Protein AF-A0A842P4G9-F1 (afdb_monomer_lite)

Radius of gyration: 17.56 Å; chains: 1; bounding box: 46×38×47 Å

Foldseek 3Di:
DDDKDFDDLVLLLVLVVVLLVVQVVVVQDDDDPDDQLQLQLLLVQLLVLLVLLCVLPVVCVVQGDSRLLSLLSSQLQVQSSVPHDPQRLLVSLLCLQPPVVPPSVRMDDDDPVVSNVSSLSSSQLSAGLVLLCVLCVHPCRDPPHPPPVCVVVSVVSQQVNQCSSDPDNGGHDSCSRHPQPGPSSLSSLQSSLQDDSSGGDDSVVSLVVQLVQCCDPPHPNPDVSSNVSSVVCVVVNVVSRVVSVVSSD

Sequence (249 aa):
MREIKLIAESDAKALIESEVKNNRDKGYIIEGEGFSQHLIDSGRIGWDISKEIIKKHPSLKEQIDPEIIRVEGYVHDFSKIYEGSKFHEIGTAYLVLTAGDTELGLVSEGTKSERKETLKKIASLILSDHGLFEELGGLNFPEQTLYPDMIDSFKERIEYLRTELSDTNIPLSINELALPLTLNQQIALYADLTNVNGKRVSIEERLLDIQKRYSDPKRGYNNPTFANVANMIMPRALVIEGTIESLMK

pLDDT: mean 87.37, std 12.07, range [50.06, 98.56]

Structure (mmCIF, N/CA/C/O backbone):
data_AF-A0A842P4G9-F1
#
_entry.id   AF-A0A842P4G9-F1
#
loop_
_atom_site.group_PDB
_atom_site.id
_atom_site.type_symbol
_atom_site.label_atom_id
_atom_site.label_alt_id
_atom_site.label_comp_id
_atom_site.label_asym_id
_atom_site.label_entity_id
_atom_site.label_seq_id
_atom_site.pdbx_PDB_ins_code
_atom_site.Cartn_x
_atom_site.Cartn_y
_atom_site.Cartn_z
_atom_site.occupancy
_atom_site.B_iso_or_equiv
_atom_site.auth_seq_id
_atom_site.auth_comp_id
_atom_site.auth_asym_id
_atom_site.auth_atom_id
_atom_site.pdbx_PDB_model_num
ATOM 1 N N . MET A 1 1 ? -20.773 15.195 13.598 1.00 55.69 1 MET A N 1
ATOM 2 C CA . MET A 1 1 ? -19.709 15.044 12.582 1.00 55.69 1 MET A CA 1
ATOM 3 C C . MET A 1 1 ? -20.114 13.892 11.681 1.00 55.69 1 MET A C 1
ATOM 5 O O . MET A 1 1 ? -20.674 12.939 12.208 1.00 55.69 1 MET A O 1
ATOM 9 N N . ARG A 1 2 ? -19.971 14.020 10.355 1.00 70.19 2 ARG A N 1
ATOM 10 C CA . ARG A 1 2 ? -20.207 12.894 9.435 1.00 70.19 2 ARG A CA 1
ATOM 11 C C . ARG A 1 2 ? -18.931 12.063 9.385 1.00 70.19 2 ARG A C 1
ATOM 13 O O . ARG A 1 2 ? -17.858 12.646 9.283 1.00 70.19 2 ARG A O 1
ATOM 20 N N . GLU A 1 3 ? -19.072 10.754 9.513 1.00 87.50 3 GLU A N 1
ATOM 21 C CA . GLU A 1 3 ? -17.967 9.797 9.473 1.00 87.50 3 GLU A CA 1
ATOM 22 C C . GLU A 1 3 ? -17.336 9.771 8.072 1.00 87.50 3 GLU A C 1
ATOM 24 O O . GLU A 1 3 ? -18.040 9.944 7.076 1.00 87.50 3 GLU A O 1
ATOM 29 N N . ILE A 1 4 ? -16.012 9.613 7.994 1.00 95.38 4 ILE A N 1
ATOM 30 C CA . ILE A 1 4 ? -15.303 9.449 6.717 1.00 95.38 4 ILE A CA 1
ATOM 31 C C . ILE A 1 4 ? -15.737 8.126 6.089 1.00 95.38 4 ILE A C 1
ATOM 33 O O . ILE A 1 4 ? -15.792 7.102 6.767 1.00 95.38 4 ILE A O 1
ATOM 37 N N . LYS A 1 5 ? -16.007 8.135 4.785 1.00 96.81 5 LYS A N 1
ATOM 38 C CA . LYS A 1 5 ? -16.325 6.932 4.016 1.00 96.81 5 LYS A CA 1
ATOM 39 C C . LYS A 1 5 ? -15.188 6.586 3.073 1.00 96.81 5 LYS A C 1
ATOM 41 O O . LYS A 1 5 ? -14.815 7.403 2.237 1.00 96.81 5 LYS A O 1
ATOM 46 N N . LEU A 1 6 ? -14.679 5.367 3.197 1.00 98.12 6 LEU A N 1
ATOM 47 C CA . LEU A 1 6 ? -13.721 4.789 2.262 1.00 98.12 6 LEU A CA 1
ATOM 48 C C . LEU A 1 6 ? -14.426 4.212 1.031 1.00 98.12 6 LEU A C 1
ATOM 50 O O . LEU A 1 6 ? -15.588 3.805 1.109 1.00 98.12 6 LEU A O 1
ATOM 54 N N . ILE A 1 7 ? -13.701 4.136 -0.083 1.00 98.12 7 ILE A N 1
ATOM 55 C CA . ILE A 1 7 ? -14.179 3.516 -1.319 1.00 98.12 7 ILE A CA 1
ATOM 56 C C . ILE A 1 7 ? -14.634 2.059 -1.090 1.00 98.12 7 ILE A C 1
ATOM 58 O O . ILE A 1 7 ? -13.987 1.248 -0.410 1.00 98.12 7 ILE A O 1
ATOM 62 N N . ALA A 1 8 ? -15.798 1.717 -1.644 1.00 97.31 8 ALA A N 1
ATOM 63 C CA . ALA A 1 8 ? -16.325 0.357 -1.612 1.00 97.31 8 ALA A CA 1
ATOM 64 C C . ALA A 1 8 ? -15.612 -0.526 -2.647 1.00 97.31 8 ALA A C 1
ATOM 66 O O . ALA A 1 8 ? -15.131 -0.032 -3.662 1.00 97.31 8 ALA A O 1
ATOM 67 N N . GLU A 1 9 ? -15.579 -1.844 -2.432 1.00 97.19 9 GLU A N 1
ATOM 68 C CA . GLU A 1 9 ? -14.926 -2.782 -3.365 1.00 97.19 9 GLU A CA 1
ATOM 69 C C . GLU A 1 9 ? -15.474 -2.678 -4.798 1.00 97.19 9 GLU A C 1
ATOM 71 O O . GLU A 1 9 ? -14.708 -2.695 -5.759 1.00 97.19 9 GLU A O 1
ATOM 76 N N . SER A 1 10 ? -16.796 -2.532 -4.952 1.00 96.81 10 SER A N 1
ATOM 77 C CA . SER A 1 10 ? -17.435 -2.389 -6.265 1.00 96.81 10 SER A CA 1
ATOM 78 C C . SER A 1 10 ? -16.971 -1.138 -7.006 1.00 96.81 10 SER A C 1
ATOM 80 O O . SER A 1 10 ? -16.736 -1.191 -8.213 1.00 96.81 10 SER A O 1
ATOM 82 N N . ASP A 1 11 ? -16.817 -0.033 -6.278 1.00 97.69 11 ASP A N 1
ATOM 83 C CA . ASP A 1 11 ? -16.416 1.255 -6.839 1.00 97.69 11 ASP A CA 1
ATOM 84 C C . ASP A 1 11 ? -14.913 1.260 -7.135 1.00 97.69 11 ASP A C 1
ATOM 86 O O . ASP A 1 11 ? -14.498 1.730 -8.190 1.00 97.69 11 ASP A O 1
ATOM 90 N N . ALA A 1 12 ? -14.105 0.646 -6.263 1.00 97.25 12 ALA A N 1
ATOM 91 C CA . ALA A 1 12 ? -12.679 0.437 -6.494 1.00 97.25 12 ALA A CA 1
ATOM 92 C C . ALA A 1 12 ? -12.439 -0.419 -7.742 1.00 97.25 12 ALA A C 1
ATOM 94 O O . ALA A 1 12 ? -11.614 -0.069 -8.582 1.00 97.25 12 ALA A O 1
ATOM 95 N N . LYS A 1 13 ? -13.207 -1.500 -7.923 1.00 95.94 13 LYS A N 1
ATOM 96 C CA . LYS A 1 13 ? -13.135 -2.334 -9.127 1.00 95.94 13 LYS A CA 1
ATOM 97 C C . LYS A 1 13 ? -13.458 -1.533 -10.387 1.00 95.94 13 LYS A C 1
ATOM 99 O O . LYS A 1 13 ? -12.698 -1.595 -11.351 1.00 95.94 13 LYS A O 1
ATOM 104 N N . ALA A 1 14 ? -14.541 -0.756 -10.367 1.00 96.25 14 ALA A N 1
ATOM 105 C CA . ALA A 1 14 ? -14.924 0.089 -11.495 1.00 96.25 14 ALA A CA 1
ATOM 106 C C . ALA A 1 14 ? -13.858 1.154 -11.812 1.00 96.25 14 ALA A C 1
ATOM 108 O O . ALA A 1 14 ? -13.548 1.378 -12.983 1.00 96.25 14 ALA A O 1
ATOM 109 N N . LEU A 1 15 ? -13.268 1.769 -10.781 1.00 96.25 15 LEU A N 1
ATOM 110 C CA . LEU A 1 15 ? -12.159 2.714 -10.914 1.00 96.25 15 LEU A CA 1
ATOM 111 C C . LEU A 1 15 ? -10.950 2.049 -11.579 1.00 96.25 15 LEU A C 1
ATOM 113 O O . LEU A 1 15 ? -10.489 2.527 -12.610 1.00 96.25 15 LEU A O 1
ATOM 117 N N . ILE A 1 16 ? -10.474 0.924 -11.040 1.00 94.38 16 ILE A N 1
ATOM 118 C CA . ILE A 1 16 ? -9.311 0.197 -11.568 1.00 94.38 16 ILE A CA 1
ATOM 119 C C . ILE A 1 16 ? -9.522 -0.175 -13.038 1.00 94.38 16 ILE A C 1
ATOM 121 O O . ILE A 1 16 ? -8.648 0.052 -13.873 1.00 94.38 16 ILE A O 1
ATOM 125 N N . GLU A 1 17 ? -10.676 -0.756 -13.369 1.00 92.75 17 GLU A N 1
ATOM 126 C CA . GLU A 1 17 ? -10.996 -1.169 -14.737 1.00 92.75 17 GLU A CA 1
ATOM 127 C C . GLU A 1 17 ? -11.060 0.031 -15.694 1.00 92.75 17 GLU A C 1
ATOM 129 O O . GLU A 1 17 ? -10.574 -0.054 -16.826 1.00 92.75 17 GLU A O 1
ATOM 134 N N . SER A 1 18 ? -11.615 1.158 -15.237 1.00 93.56 18 SER A N 1
ATOM 135 C CA . SER A 1 18 ? -11.634 2.415 -15.991 1.00 93.56 18 SER A CA 1
ATOM 136 C C . SER A 1 18 ? -10.220 2.940 -16.243 1.00 93.56 18 SER A C 1
ATOM 138 O O . SER A 1 18 ? -9.866 3.213 -17.389 1.00 93.56 18 SER A O 1
ATOM 140 N N . GLU A 1 19 ? -9.384 3.025 -15.209 1.00 92.50 19 GLU A N 1
ATOM 141 C CA . GLU A 1 19 ? -8.028 3.567 -15.317 1.00 92.50 19 GLU A CA 1
ATOM 142 C C . GLU A 1 19 ? -7.126 2.696 -16.194 1.00 92.50 19 GLU A C 1
ATOM 144 O O . GLU A 1 19 ? -6.431 3.215 -17.070 1.00 92.50 19 GLU A O 1
ATOM 149 N N . VAL A 1 20 ? -7.198 1.369 -16.050 1.00 90.31 20 VAL A N 1
ATOM 150 C CA . VAL A 1 20 ? -6.486 0.429 -16.931 1.00 90.31 20 VAL A CA 1
ATOM 151 C C . VAL A 1 20 ? -6.926 0.610 -18.383 1.00 90.31 20 VAL A C 1
ATOM 153 O O . VAL A 1 20 ? -6.089 0.667 -19.283 1.00 90.31 20 VAL A O 1
ATOM 156 N N . LYS A 1 21 ? -8.235 0.736 -18.635 1.00 89.44 21 LYS A N 1
ATOM 157 C CA . LYS A 1 21 ? -8.766 0.936 -19.988 1.00 89.44 21 LYS A CA 1
ATOM 158 C C . LYS A 1 21 ? -8.310 2.266 -20.593 1.00 89.44 21 LYS A C 1
ATOM 160 O O . LYS A 1 21 ? -7.959 2.290 -21.772 1.00 89.44 21 LYS A O 1
ATOM 165 N N . ASN A 1 22 ? -8.317 3.342 -19.810 1.00 90.06 22 ASN A N 1
ATOM 166 C CA . ASN A 1 22 ? -7.972 4.691 -20.264 1.00 90.06 22 ASN A CA 1
ATOM 167 C C . ASN A 1 22 ? -6.472 4.879 -20.524 1.00 90.06 22 ASN A C 1
ATOM 169 O O . ASN A 1 22 ? -6.108 5.763 -21.288 1.00 90.06 22 ASN A O 1
ATOM 173 N N . ASN A 1 23 ? -5.619 4.053 -19.913 1.00 87.38 23 ASN A N 1
ATOM 174 C CA . ASN A 1 23 ? -4.160 4.131 -20.040 1.00 87.38 23 ASN A CA 1
ATOM 175 C C . ASN A 1 23 ? -3.559 2.943 -20.815 1.00 87.38 23 ASN A C 1
ATOM 177 O O . ASN A 1 23 ? -2.346 2.728 -20.801 1.00 87.38 23 ASN A O 1
ATOM 181 N N . ARG A 1 24 ? -4.397 2.146 -21.490 1.00 80.25 24 ARG A N 1
ATOM 182 C CA . ARG A 1 24 ? -3.984 0.933 -22.214 1.00 80.25 24 ARG A CA 1
ATOM 183 C C . ARG A 1 24 ? -2.960 1.217 -23.316 1.00 80.25 24 ARG A C 1
ATOM 185 O O . ARG A 1 24 ? -2.059 0.417 -23.548 1.00 80.25 24 ARG A O 1
ATOM 192 N N . ASP A 1 25 ? -3.094 2.354 -23.987 1.00 80.75 25 ASP A N 1
ATOM 193 C CA . ASP A 1 25 ? -2.222 2.812 -25.071 1.00 80.75 25 ASP A CA 1
ATOM 194 C C . ASP A 1 25 ? -0.782 3.095 -24.620 1.00 80.75 25 ASP A C 1
ATOM 196 O O . ASP A 1 25 ? 0.137 3.039 -25.438 1.00 80.75 25 ASP A O 1
ATOM 200 N N . LYS A 1 26 ? -0.561 3.316 -23.319 1.00 79.06 26 LYS A N 1
ATOM 201 C CA . LYS A 1 26 ? 0.776 3.516 -22.747 1.00 79.06 26 LYS A CA 1
ATOM 202 C C . LYS A 1 26 ? 1.613 2.233 -22.687 1.00 79.06 26 LYS A C 1
ATOM 204 O O . LYS A 1 26 ? 2.830 2.309 -22.544 1.00 79.06 26 LYS A O 1
ATOM 209 N N . GLY A 1 27 ? 0.986 1.056 -22.784 1.00 68.88 27 GLY A N 1
ATOM 210 C CA . GLY A 1 27 ? 1.681 -0.238 -22.820 1.00 68.88 27 GLY A CA 1
ATOM 211 C C . GLY A 1 27 ? 2.386 -0.639 -21.517 1.00 68.88 27 GLY A C 1
ATOM 212 O O . GLY A 1 27 ? 3.227 -1.534 -21.527 1.00 68.88 27 GLY A O 1
ATOM 213 N N . TYR A 1 28 ? 2.069 0.018 -20.398 1.00 74.00 28 TYR A N 1
ATOM 214 C CA . TYR A 1 28 ? 2.700 -0.229 -19.098 1.00 74.00 28 TYR A CA 1
ATOM 215 C C . TYR A 1 28 ? 2.174 -1.466 -18.370 1.00 74.00 28 TYR A C 1
ATOM 217 O O . TYR A 1 28 ? 2.904 -2.099 -17.606 1.00 74.00 28 TYR A O 1
ATOM 225 N N . ILE A 1 29 ? 0.923 -1.832 -18.635 1.00 74.00 29 ILE A N 1
ATOM 226 C CA . ILE A 1 29 ? 0.306 -3.055 -18.135 1.00 74.00 29 ILE A CA 1
ATOM 227 C C . ILE A 1 29 ? 0.295 -4.061 -19.283 1.00 74.00 29 ILE A C 1
ATOM 229 O O . ILE A 1 29 ? -0.301 -3.806 -20.329 1.00 74.00 29 ILE A O 1
ATOM 233 N N . ILE A 1 30 ? 0.954 -5.209 -19.100 1.00 63.53 30 ILE A N 1
ATOM 234 C CA . ILE A 1 30 ? 0.846 -6.307 -20.065 1.00 63.53 30 ILE A CA 1
ATOM 235 C C . ILE A 1 30 ? -0.567 -6.873 -19.959 1.00 63.53 30 ILE A C 1
ATOM 237 O O . ILE A 1 30 ? -1.000 -7.280 -18.881 1.00 63.53 30 ILE A O 1
ATOM 241 N N . GLU A 1 31 ? -1.283 -6.874 -21.080 1.00 50.06 31 GLU A N 1
ATOM 242 C CA . GLU A 1 31 ? -2.645 -7.388 -21.157 1.00 50.06 31 GLU A CA 1
ATOM 243 C C . GLU A 1 31 ? -2.724 -8.842 -20.679 1.00 50.06 31 GLU A C 1
ATOM 245 O O . GLU A 1 31 ? -2.086 -9.740 -21.229 1.00 50.06 31 GLU A O 1
ATOM 250 N N . GLY A 1 32 ? -3.547 -9.062 -19.658 1.00 55.44 32 GLY A N 1
ATOM 251 C CA . GLY A 1 32 ? -3.904 -10.370 -19.135 1.00 55.44 32 GLY A CA 1
ATOM 252 C C . GLY A 1 32 ? -4.988 -10.240 -18.067 1.00 55.44 32 GLY A C 1
ATOM 253 O O . GLY A 1 32 ? -5.068 -9.226 -17.369 1.00 55.44 32 GLY A O 1
ATOM 254 N N . GLU A 1 33 ? -5.834 -11.262 -17.937 1.00 55.47 33 GLU A N 1
ATOM 255 C CA . GLU A 1 33 ? -6.738 -11.404 -16.794 1.00 55.47 33 GLU A CA 1
ATOM 256 C C . GLU A 1 33 ? -5.877 -11.594 -15.540 1.00 55.47 33 GLU A C 1
ATOM 258 O O . GLU A 1 33 ? -5.305 -12.660 -15.327 1.00 55.47 33 GLU A O 1
ATOM 263 N N . GLY A 1 34 ? -5.686 -10.540 -14.747 1.00 81.50 34 GLY A N 1
ATOM 264 C CA . G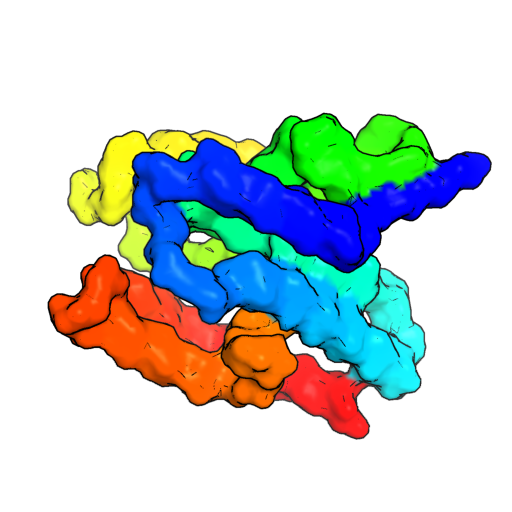LY A 1 34 ? -4.883 -10.674 -13.535 1.00 81.50 34 GLY A CA 1
ATOM 265 C C . GLY A 1 34 ? -4.608 -9.386 -12.785 1.00 81.50 34 GLY A C 1
ATOM 266 O O . GLY A 1 34 ? -4.736 -9.394 -11.573 1.00 81.50 34 GLY A O 1
ATOM 267 N N . PHE A 1 35 ? -4.285 -8.274 -13.457 1.00 87.50 35 PHE A N 1
ATOM 268 C CA . PHE A 1 35 ? -3.870 -7.056 -12.743 1.00 87.50 35 PHE A CA 1
ATOM 269 C C . PHE A 1 35 ? -4.986 -6.480 -11.864 1.00 87.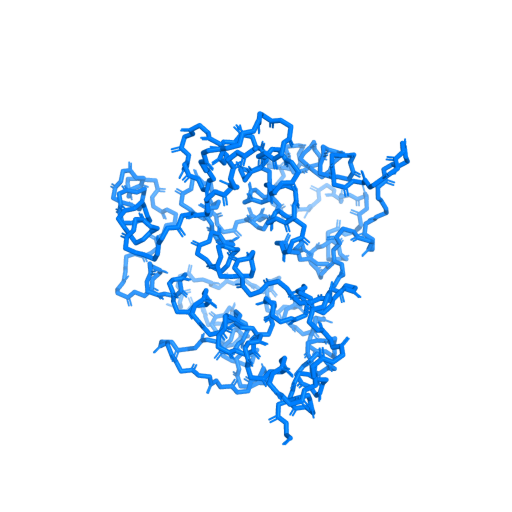50 35 PHE A C 1
ATOM 271 O O . PHE A 1 35 ? -4.834 -6.392 -10.652 1.00 87.50 35 PHE A O 1
ATOM 278 N N . SER A 1 36 ? -6.146 -6.163 -12.445 1.00 90.50 36 SER A N 1
ATOM 279 C CA . SER A 1 36 ? -7.273 -5.629 -11.670 1.00 90.50 36 SER A CA 1
ATOM 280 C C . SER A 1 36 ? -7.749 -6.607 -10.594 1.00 90.50 36 SER A C 1
ATOM 282 O O . SER A 1 36 ? -8.093 -6.197 -9.490 1.00 90.50 36 SER A O 1
ATOM 284 N N . GLN A 1 37 ? -7.729 -7.906 -10.903 1.00 92.50 37 GLN A N 1
ATOM 285 C CA . GLN A 1 37 ? -8.104 -8.956 -9.959 1.00 92.50 37 GLN A CA 1
ATOM 286 C C . GLN A 1 37 ? -7.101 -9.058 -8.799 1.00 92.50 37 GLN A C 1
ATOM 288 O O . GLN A 1 37 ? -7.527 -9.185 -7.658 1.00 92.50 37 GLN A O 1
ATOM 293 N N . HIS A 1 38 ? -5.798 -8.926 -9.075 1.00 93.06 38 HIS A N 1
ATOM 294 C CA . HIS A 1 38 ? -4.727 -8.887 -8.075 1.00 93.06 38 HIS A CA 1
ATOM 295 C C . HIS A 1 38 ? -4.979 -7.780 -7.056 1.00 93.06 38 HIS A C 1
ATOM 297 O O . HIS A 1 38 ? -5.012 -8.07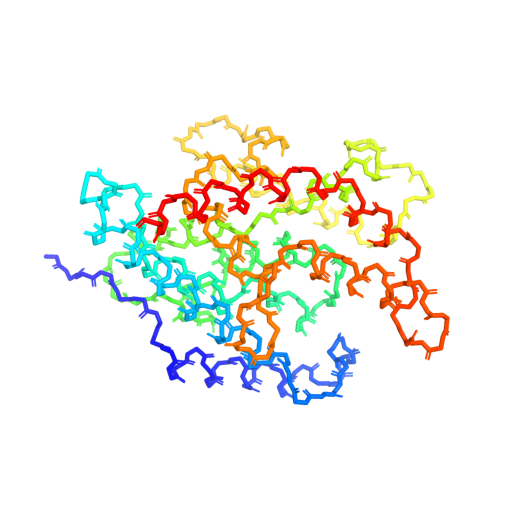1 -5.869 1.00 93.06 38 HIS A O 1
ATOM 303 N N . LEU A 1 39 ? -5.270 -6.553 -7.499 1.00 94.88 39 LEU A N 1
ATOM 304 C CA . LEU A 1 39 ? -5.535 -5.436 -6.580 1.00 94.88 39 LEU A CA 1
ATOM 305 C C . LEU A 1 39 ? -6.750 -5.693 -5.685 1.00 94.88 39 LEU A C 1
ATOM 307 O O . LEU A 1 39 ? -6.692 -5.520 -4.467 1.00 94.88 39 LEU A O 1
ATOM 311 N N . ILE A 1 40 ? -7.856 -6.150 -6.278 1.00 96.56 40 ILE A N 1
ATOM 312 C CA . ILE A 1 40 ? -9.076 -6.450 -5.521 1.00 96.56 40 ILE A CA 1
ATOM 313 C C . ILE A 1 40 ? -8.838 -7.574 -4.511 1.00 96.56 40 ILE A C 1
ATOM 315 O O . ILE A 1 40 ? -9.248 -7.461 -3.353 1.00 96.56 40 ILE A O 1
ATOM 319 N N . ASP A 1 41 ? -8.158 -8.640 -4.921 1.00 96.62 41 ASP A N 1
ATOM 320 C CA . ASP A 1 41 ? -7.878 -9.766 -4.040 1.00 96.62 41 ASP A CA 1
ATOM 321 C C . ASP A 1 41 ? -6.871 -9.410 -2.943 1.00 96.62 41 ASP A C 1
ATOM 323 O O . ASP A 1 41 ? -7.073 -9.840 -1.812 1.00 96.62 41 ASP A O 1
ATOM 327 N N . SER A 1 42 ? -5.859 -8.579 -3.217 1.00 97.12 42 SER A N 1
ATOM 328 C CA . SER A 1 42 ? -4.917 -8.104 -2.194 1.00 97.12 42 SER A CA 1
ATOM 329 C C . SER A 1 42 ? -5.649 -7.317 -1.106 1.00 97.12 42 SER A C 1
ATOM 331 O O . SER A 1 42 ? -5.473 -7.599 0.080 1.00 97.12 42 SER A O 1
ATOM 333 N N . GLY A 1 43 ? -6.560 -6.412 -1.489 1.00 97.75 43 GLY A N 1
ATOM 334 C CA . GLY A 1 43 ? -7.396 -5.683 -0.529 1.00 97.75 43 GLY A CA 1
ATOM 335 C C . GLY A 1 43 ? -8.308 -6.601 0.293 1.00 97.75 43 GLY A C 1
ATOM 336 O O . GLY A 1 43 ? -8.422 -6.439 1.510 1.00 97.75 43 GLY A O 1
ATOM 337 N N . ARG A 1 44 ? -8.930 -7.605 -0.342 1.00 97.75 44 ARG A N 1
ATOM 338 C CA . ARG A 1 44 ? -9.795 -8.575 0.352 1.00 97.75 44 ARG A CA 1
ATOM 339 C C . ARG A 1 44 ? -9.009 -9.460 1.320 1.00 97.75 44 ARG A C 1
ATOM 341 O O . ARG A 1 44 ? -9.418 -9.608 2.467 1.00 97.75 44 ARG A O 1
ATOM 348 N N . ILE A 1 45 ? -7.879 -10.010 0.877 1.00 98.06 45 ILE A N 1
ATOM 349 C CA . ILE A 1 45 ? -6.999 -10.853 1.694 1.00 98.06 45 ILE A CA 1
ATOM 350 C C . ILE A 1 45 ? -6.495 -10.063 2.905 1.00 98.06 45 ILE A C 1
ATOM 352 O O . ILE A 1 45 ? -6.571 -10.567 4.025 1.00 98.06 45 ILE A O 1
ATOM 356 N N . GLY A 1 46 ? -6.035 -8.824 2.703 1.00 98.12 46 GLY A N 1
ATOM 357 C CA . GLY A 1 46 ? -5.592 -7.954 3.792 1.00 98.12 46 GLY A CA 1
ATOM 358 C C . GLY A 1 46 ? -6.694 -7.724 4.824 1.00 98.12 46 GLY A C 1
ATOM 359 O O . GLY A 1 46 ? -6.477 -7.944 6.015 1.00 98.12 46 GLY A O 1
ATOM 360 N N . TRP A 1 47 ? -7.905 -7.386 4.369 1.00 98.50 47 TRP A N 1
ATOM 361 C CA . TRP A 1 47 ? -9.068 -7.219 5.241 1.00 98.50 47 TRP A CA 1
ATOM 362 C C . TRP A 1 47 ? -9.397 -8.494 6.031 1.00 98.50 47 TRP A C 1
ATOM 364 O O . TRP A 1 47 ? -9.541 -8.434 7.254 1.00 98.50 47 TRP A O 1
ATOM 374 N N . ASP A 1 48 ? -9.470 -9.651 5.367 1.00 98.31 48 ASP A N 1
ATOM 375 C CA . ASP A 1 48 ? -9.784 -10.938 6.002 1.00 98.31 48 ASP A CA 1
ATOM 376 C C . ASP A 1 48 ? -8.765 -11.287 7.099 1.00 98.31 48 ASP A C 1
ATOM 378 O O . ASP A 1 48 ? -9.151 -11.631 8.222 1.00 98.31 48 ASP A O 1
ATOM 382 N N . ILE A 1 49 ? -7.469 -11.115 6.811 1.00 98.31 49 ILE A N 1
ATOM 383 C CA . ILE A 1 49 ? -6.375 -11.323 7.771 1.00 98.31 49 ILE A CA 1
ATOM 384 C C . ILE A 1 49 ? -6.534 -10.394 8.972 1.00 98.31 49 ILE A C 1
ATOM 386 O O . ILE A 1 49 ? -6.492 -10.846 10.118 1.00 98.31 49 ILE A O 1
ATOM 390 N N . SER A 1 50 ? -6.768 -9.101 8.739 1.00 98.50 50 SER A N 1
ATOM 391 C CA . SER A 1 50 ? -6.974 -8.136 9.819 1.00 98.50 50 SER A CA 1
ATOM 392 C C . SER A 1 50 ? -8.138 -8.533 10.723 1.00 98.50 50 SER A C 1
ATOM 394 O O . SER A 1 50 ? -8.027 -8.489 11.951 1.00 98.50 50 SER A O 1
ATOM 396 N N . LYS A 1 51 ? -9.266 -8.949 10.137 1.00 98.44 51 LYS A N 1
ATOM 397 C CA . LYS A 1 51 ? -10.451 -9.381 10.888 1.00 98.44 51 LYS A CA 1
ATOM 398 C C . LYS A 1 51 ? -10.183 -10.654 11.684 1.00 98.44 51 LYS A C 1
ATOM 400 O O . LYS A 1 51 ? -10.655 -10.755 12.820 1.00 98.44 51 LYS A O 1
ATOM 405 N N . GLU A 1 52 ? -9.437 -11.600 11.123 1.00 98.44 52 GLU A N 1
ATOM 406 C CA . GLU A 1 52 ? -9.037 -12.830 11.803 1.00 98.44 52 GLU A CA 1
ATOM 407 C C . GLU A 1 52 ? -8.125 -12.548 13.005 1.00 98.44 52 GLU A C 1
ATOM 409 O O . GLU A 1 52 ? -8.423 -13.007 14.114 1.00 98.44 52 GLU A O 1
ATOM 414 N N . ILE A 1 53 ? -7.088 -11.724 12.823 1.00 98.56 53 ILE A N 1
ATOM 415 C CA . ILE A 1 53 ? -6.170 -11.332 13.901 1.00 98.56 53 ILE A CA 1
ATOM 416 C C . ILE A 1 53 ? -6.931 -10.609 15.013 1.00 98.56 53 ILE A C 1
ATOM 418 O O . ILE A 1 53 ? -6.806 -10.984 16.174 1.00 98.56 53 ILE A O 1
ATOM 422 N N . ILE A 1 54 ? -7.775 -9.622 14.690 1.00 98.56 54 ILE A N 1
ATOM 423 C CA . ILE A 1 54 ? -8.565 -8.890 15.699 1.00 98.56 54 ILE A CA 1
ATOM 424 C C . ILE A 1 54 ? -9.511 -9.833 16.454 1.00 98.56 54 ILE A C 1
ATOM 426 O O . ILE A 1 54 ? -9.716 -9.678 17.657 1.00 98.56 54 ILE A O 1
ATOM 430 N N . LYS A 1 55 ? -10.097 -10.824 15.771 1.00 98.19 55 LYS A N 1
ATOM 431 C CA . LYS A 1 55 ? -10.983 -11.811 16.402 1.00 98.19 55 LYS A CA 1
ATOM 432 C C . LYS A 1 55 ? -10.240 -12.672 17.429 1.00 98.19 55 LYS A C 1
ATOM 434 O O . LYS A 1 55 ? -10.811 -12.967 18.477 1.00 98.19 55 LYS A O 1
ATOM 439 N N . LYS A 1 56 ? -9.003 -13.081 17.134 1.00 98.12 56 LYS A N 1
ATOM 440 C CA . LYS A 1 56 ? -8.155 -13.894 18.027 1.00 98.12 56 LYS A CA 1
ATOM 441 C C . LYS A 1 56 ? -7.476 -13.061 19.113 1.00 98.12 56 LYS A C 1
ATOM 443 O O . LYS A 1 56 ? -7.350 -13.508 20.250 1.00 98.12 56 LYS A O 1
ATOM 448 N N . HIS A 1 57 ? -7.123 -11.824 18.781 1.00 97.94 57 HIS A N 1
ATOM 449 C CA . HIS A 1 57 ? -6.412 -10.881 19.633 1.00 97.94 57 HIS A CA 1
ATOM 450 C C . HIS A 1 57 ? -7.150 -9.529 19.699 1.00 97.94 57 HIS A C 1
ATOM 452 O O . HIS A 1 57 ? -6.682 -8.540 19.129 1.00 97.94 57 HIS A O 1
ATOM 458 N N . PRO A 1 58 ? -8.278 -9.425 20.433 1.00 97.81 58 PRO A N 1
ATOM 459 C CA . PRO A 1 58 ? -9.062 -8.187 20.499 1.00 97.81 58 PRO A CA 1
ATOM 460 C C . PRO A 1 58 ? -8.284 -6.965 21.006 1.00 97.81 58 PRO A C 1
ATOM 462 O O . PRO A 1 58 ? -8.634 -5.835 20.674 1.00 97.81 58 PRO A O 1
ATOM 465 N N . SER A 1 59 ? -7.209 -7.175 21.774 1.00 97.75 59 SER A N 1
ATOM 466 C CA . SER A 1 59 ? -6.310 -6.111 22.238 1.00 97.75 59 SER A CA 1
ATOM 467 C C . SER A 1 59 ? -5.553 -5.401 21.110 1.00 97.75 59 SER A C 1
ATOM 469 O O . SER A 1 59 ? -5.029 -4.315 21.334 1.00 97.75 59 SER A O 1
ATOM 471 N N . LEU A 1 60 ? -5.491 -5.988 19.910 1.00 97.75 60 LEU A N 1
ATOM 472 C CA . LEU A 1 60 ? -4.847 -5.394 18.735 1.00 97.75 60 LEU A CA 1
ATOM 473 C C . LEU A 1 60 ? -5.799 -4.529 17.896 1.00 97.75 60 LEU A C 1
ATOM 475 O O . LEU A 1 60 ? -5.361 -3.932 16.918 1.00 97.75 60 LEU A O 1
ATOM 479 N N . LYS A 1 61 ? -7.083 -4.419 18.269 1.00 96.75 61 LYS A N 1
ATOM 480 C CA . LYS A 1 61 ? -8.093 -3.682 17.490 1.00 96.75 61 LYS A CA 1
ATOM 481 C C . LYS A 1 61 ? -7.718 -2.220 17.219 1.00 96.75 61 LYS A C 1
ATOM 483 O O . LYS A 1 61 ? -8.010 -1.723 16.145 1.00 96.75 61 LYS A O 1
ATOM 488 N N . GLU A 1 62 ? -7.064 -1.549 18.161 1.00 95.81 62 GLU A N 1
ATOM 489 C CA . GLU A 1 62 ? -6.654 -0.143 17.994 1.00 95.81 62 GLU A CA 1
ATOM 490 C C . GLU A 1 62 ? -5.372 0.015 17.154 1.00 95.81 62 GLU A C 1
ATOM 492 O O . GLU A 1 62 ? -4.997 1.126 16.798 1.00 95.81 62 GLU A O 1
ATOM 497 N N . GLN A 1 63 ? -4.680 -1.088 16.851 1.00 96.31 63 GLN A N 1
ATOM 498 C CA . GLN A 1 63 ? -3.443 -1.106 16.059 1.00 96.31 63 GLN A CA 1
ATOM 499 C C . GLN A 1 63 ? -3.674 -1.569 14.618 1.00 96.31 63 GLN A C 1
ATOM 501 O O . GLN A 1 63 ? -2.791 -1.402 13.778 1.00 96.31 63 GLN A O 1
ATOM 506 N N . ILE A 1 64 ? -4.831 -2.179 14.348 1.00 98.00 64 ILE A N 1
ATOM 507 C CA . ILE A 1 64 ? -5.172 -2.758 13.055 1.00 98.00 64 ILE A CA 1
ATOM 508 C C . ILE A 1 64 ? -6.411 -2.054 12.515 1.00 98.00 64 ILE A C 1
ATOM 510 O O . ILE A 1 64 ? -7.466 -2.094 13.145 1.00 98.00 64 ILE A O 1
ATOM 514 N N . ASP A 1 65 ? -6.293 -1.463 11.330 1.00 98.12 65 ASP A N 1
ATOM 515 C CA . ASP A 1 65 ? -7.405 -0.827 10.624 1.00 98.12 65 ASP A CA 1
ATOM 516 C C . ASP A 1 65 ? -7.712 -1.605 9.332 1.00 98.12 65 ASP A C 1
ATOM 518 O O . ASP A 1 65 ? -7.086 -1.357 8.295 1.00 98.12 65 ASP A O 1
ATOM 522 N N . PRO A 1 66 ? -8.656 -2.572 9.377 1.00 98.44 66 PRO A N 1
ATOM 523 C CA . PRO A 1 66 ? -8.976 -3.411 8.226 1.00 98.44 66 PRO A CA 1
ATOM 524 C C . PRO A 1 66 ? -9.434 -2.611 7.007 1.00 98.44 66 PRO A C 1
ATOM 526 O O . PRO A 1 66 ? -9.208 -3.033 5.879 1.00 98.44 66 PRO A O 1
ATOM 529 N N . GLU A 1 67 ? -10.106 -1.478 7.214 1.00 98.19 67 GLU A N 1
ATOM 530 C CA . GLU A 1 67 ? -10.680 -0.698 6.121 1.00 98.19 67 GLU A CA 1
ATOM 531 C C . GLU A 1 67 ? -9.592 0.091 5.382 1.00 98.19 67 GLU A C 1
ATOM 533 O O . GLU A 1 67 ? -9.600 0.133 4.152 1.00 98.19 67 GLU A O 1
ATOM 538 N N . ILE A 1 68 ? -8.605 0.631 6.104 1.00 98.38 68 ILE A N 1
ATOM 539 C CA . ILE A 1 68 ? -7.433 1.276 5.493 1.00 98.38 68 ILE A CA 1
ATOM 540 C C . ILE A 1 68 ? -6.582 0.260 4.724 1.00 98.38 68 ILE A C 1
ATOM 542 O O . ILE A 1 68 ? -6.219 0.533 3.582 1.00 98.38 68 ILE A O 1
ATOM 546 N N . ILE A 1 69 ? -6.321 -0.920 5.304 1.00 98.56 69 ILE A N 1
ATOM 547 C CA . ILE A 1 69 ? -5.593 -2.010 4.624 1.00 98.56 69 ILE A CA 1
ATOM 548 C C . ILE A 1 69 ? -6.328 -2.438 3.349 1.00 98.56 69 ILE A C 1
ATOM 550 O O . ILE A 1 69 ? -5.715 -2.628 2.304 1.00 98.56 69 ILE A O 1
ATOM 554 N N . ARG A 1 70 ? -7.660 -2.557 3.410 1.00 98.56 70 ARG A N 1
ATOM 555 C CA . ARG A 1 70 ? -8.479 -2.937 2.254 1.00 98.56 70 ARG A CA 1
ATOM 556 C C . ARG A 1 70 ? -8.324 -1.953 1.096 1.00 98.56 70 ARG A C 1
ATOM 558 O O . ARG A 1 70 ? -8.149 -2.381 -0.042 1.00 98.56 70 ARG A O 1
ATOM 565 N N . VAL A 1 71 ? -8.399 -0.651 1.383 1.00 98.50 71 VAL A N 1
ATOM 566 C CA . VAL A 1 71 ? -8.231 0.389 0.357 1.00 98.50 71 VAL A CA 1
ATOM 567 C C . VAL A 1 71 ? -6.809 0.414 -0.177 1.00 98.50 71 VAL A C 1
ATOM 569 O O . VAL A 1 71 ? -6.647 0.535 -1.387 1.00 98.50 71 VAL A O 1
ATOM 572 N N . GLU A 1 72 ? -5.799 0.273 0.685 1.00 98.19 72 GLU A N 1
ATOM 573 C CA . GLU A 1 72 ? -4.409 0.178 0.237 1.00 98.19 72 GLU A CA 1
ATOM 574 C C . GLU A 1 72 ? -4.224 -0.966 -0.764 1.00 98.19 72 GLU A C 1
ATOM 576 O O . GLU A 1 72 ? -3.720 -0.726 -1.861 1.00 98.19 72 GLU A O 1
ATOM 581 N N . GLY A 1 73 ? -4.740 -2.160 -0.465 1.00 97.75 73 GLY A N 1
ATOM 582 C CA . GLY A 1 73 ? -4.610 -3.300 -1.367 1.00 97.75 73 GLY A CA 1
ATOM 583 C C . GLY A 1 73 ? -5.219 -3.042 -2.750 1.00 97.75 73 GLY A C 1
ATOM 584 O O . GLY A 1 73 ? -4.652 -3.470 -3.755 1.00 97.75 73 GLY A O 1
ATOM 585 N N . TYR A 1 74 ? -6.301 -2.261 -2.837 1.00 97.69 74 TYR A N 1
ATOM 586 C CA . TYR A 1 74 ? -6.890 -1.869 -4.123 1.00 97.69 74 TYR A CA 1
ATOM 587 C C . TYR A 1 74 ? -6.014 -0.928 -4.942 1.00 97.69 74 TYR A C 1
ATOM 589 O O . TYR A 1 74 ? -6.187 -0.870 -6.157 1.00 97.69 74 TYR A O 1
ATOM 597 N N . VAL A 1 75 ? -5.120 -0.170 -4.305 1.00 96.69 75 VAL A N 1
ATOM 598 C CA . VAL A 1 75 ? -4.392 0.912 -4.971 1.00 96.69 75 VAL A CA 1
ATOM 599 C C . VAL A 1 75 ? -2.883 0.745 -5.002 1.00 96.69 75 VAL A C 1
ATOM 601 O O . VAL A 1 75 ? -2.279 1.452 -5.792 1.00 96.69 75 VAL A O 1
ATOM 604 N N . HIS A 1 76 ? -2.275 -0.167 -4.234 1.00 95.25 76 HIS A N 1
ATOM 605 C CA . HIS A 1 76 ? -0.816 -0.268 -4.024 1.00 95.25 76 HIS A CA 1
ATOM 606 C C . HIS A 1 76 ? 0.037 -0.217 -5.312 1.00 95.25 76 HIS A C 1
ATOM 608 O O . HIS A 1 76 ? 1.110 0.386 -5.342 1.00 95.25 76 HIS A O 1
ATOM 614 N N . ASP A 1 77 ? -0.497 -0.726 -6.420 1.00 93.38 77 ASP A N 1
ATOM 615 C CA . ASP A 1 77 ? 0.153 -0.772 -7.731 1.00 93.38 77 ASP A CA 1
ATOM 616 C C . ASP A 1 77 ? -0.344 0.279 -8.748 1.00 93.38 77 ASP A C 1
ATOM 618 O O . ASP A 1 77 ? 0.000 0.196 -9.929 1.00 93.38 77 ASP A O 1
ATOM 622 N N . PHE A 1 78 ? -1.160 1.264 -8.357 1.00 92.81 78 PHE A N 1
ATOM 623 C CA . PHE A 1 78 ? -1.808 2.196 -9.297 1.00 92.81 78 PHE A CA 1
ATOM 624 C C . PHE A 1 78 ? -0.828 2.924 -10.211 1.00 92.81 78 PHE A C 1
ATOM 626 O O . PHE A 1 78 ? -1.118 3.104 -11.391 1.00 92.81 78 PHE A O 1
ATOM 633 N N . SER A 1 79 ? 0.350 3.304 -9.715 1.00 90.88 79 SER A N 1
ATOM 634 C CA . SER A 1 79 ? 1.390 3.929 -10.541 1.00 90.88 79 SER A CA 1
ATOM 635 C C . SER A 1 79 ? 1.776 3.079 -11.764 1.00 90.88 79 SER A C 1
ATOM 637 O O . SER A 1 79 ? 2.039 3.638 -12.834 1.00 90.88 79 SER A O 1
ATOM 639 N N . LYS A 1 80 ? 1.670 1.740 -11.698 1.00 88.88 80 LYS A N 1
ATOM 640 C CA . LYS A 1 80 ? 1.895 0.866 -12.864 1.00 88.88 80 LYS A CA 1
ATOM 641 C C . LYS A 1 80 ? 0.988 1.221 -14.043 1.00 88.88 80 LYS A C 1
ATOM 643 O O . LYS A 1 80 ? 1.394 1.032 -15.186 1.00 88.88 80 LYS A O 1
ATOM 648 N N . ILE A 1 81 ? -0.206 1.755 -13.782 1.00 88.38 81 ILE A N 1
ATOM 649 C CA . ILE A 1 81 ? -1.165 2.203 -14.798 1.00 88.38 81 ILE A CA 1
ATOM 650 C C . ILE A 1 81 ? -0.688 3.499 -15.473 1.00 88.38 81 ILE A C 1
ATOM 652 O O . ILE A 1 81 ? -0.843 3.666 -16.683 1.00 88.38 81 ILE A O 1
ATOM 656 N N . TYR A 1 82 ? -0.096 4.423 -14.713 1.00 85.31 82 TYR A N 1
ATOM 657 C CA . TYR A 1 82 ? 0.192 5.780 -15.186 1.00 85.31 82 TYR A CA 1
ATOM 658 C C . TYR A 1 82 ? 1.590 5.957 -15.766 1.00 85.31 82 TYR A C 1
ATOM 660 O O . TYR A 1 82 ? 1.737 6.723 -16.723 1.00 85.31 82 TYR A O 1
ATOM 668 N N . GLU A 1 83 ? 2.583 5.278 -15.190 1.00 81.75 83 GLU A N 1
ATOM 669 C CA . GLU A 1 83 ? 4.015 5.519 -15.424 1.00 81.75 83 GLU A CA 1
ATOM 670 C C . GLU A 1 83 ? 4.873 4.237 -15.472 1.00 81.75 83 GLU A C 1
ATOM 672 O O . GLU A 1 83 ? 6.077 4.300 -15.734 1.00 81.75 83 GLU A O 1
ATOM 677 N N . GLY A 1 84 ? 4.259 3.063 -15.293 1.00 79.31 84 GLY A N 1
ATOM 678 C CA . GLY A 1 84 ? 4.914 1.759 -15.415 1.00 79.31 84 GLY A CA 1
ATOM 679 C C . GLY A 1 84 ? 5.452 1.186 -14.109 1.00 79.31 84 GLY A C 1
ATOM 680 O O . GLY A 1 84 ? 5.249 1.721 -13.030 1.00 79.31 84 GLY A O 1
ATOM 681 N N . SER A 1 85 ? 6.116 0.030 -14.189 1.00 77.50 85 SER A N 1
ATOM 682 C CA . SER A 1 85 ? 6.507 -0.752 -12.999 1.00 77.50 85 SER A CA 1
ATOM 683 C C . SER A 1 85 ? 7.679 -0.179 -12.201 1.00 77.50 85 SER A C 1
ATOM 685 O O . SER A 1 85 ? 8.059 -0.734 -11.173 1.00 77.50 85 SER A O 1
ATOM 687 N N . LYS A 1 86 ? 8.297 0.895 -12.684 1.00 76.12 86 LYS A N 1
ATOM 688 C CA . LYS A 1 86 ? 9.526 1.448 -12.120 1.00 76.12 86 LYS A CA 1
ATOM 689 C C . LYS A 1 86 ? 9.148 2.408 -11.000 1.00 76.12 86 LYS A C 1
ATOM 691 O O . LYS A 1 86 ? 8.463 3.384 -11.275 1.00 76.12 86 LYS A O 1
ATOM 696 N N . PHE A 1 87 ? 9.614 2.148 -9.778 1.00 78.44 87 PHE A N 1
ATOM 697 C CA . PHE A 1 87 ? 9.329 2.993 -8.607 1.00 78.44 87 PHE A CA 1
ATOM 698 C C . PHE A 1 87 ? 7.836 3.151 -8.299 1.00 78.44 87 PHE A C 1
ATOM 700 O O . PHE A 1 87 ? 7.408 4.191 -7.789 1.00 78.44 87 PHE A O 1
ATOM 707 N N . HIS A 1 88 ? 7.039 2.144 -8.651 1.00 87.19 88 HIS A N 1
ATOM 708 C CA . HIS A 1 88 ? 5.594 2.289 -8.654 1.00 87.19 88 HIS A CA 1
ATOM 709 C C . HIS A 1 88 ? 5.024 2.432 -7.244 1.00 87.19 88 HIS A C 1
ATOM 711 O O . HIS A 1 88 ? 4.040 3.129 -7.065 1.00 87.19 88 HIS A O 1
ATOM 717 N N . GLU A 1 89 ? 5.667 1.878 -6.223 1.00 90.75 89 GLU A N 1
ATOM 718 C CA . GLU A 1 89 ? 5.243 2.023 -4.832 1.00 90.75 89 GLU A CA 1
ATOM 719 C C . GLU A 1 89 ? 5.332 3.494 -4.382 1.00 90.75 89 GLU A C 1
ATOM 721 O O . GLU A 1 89 ? 4.366 4.058 -3.867 1.00 90.75 89 GLU A O 1
ATOM 726 N N . ILE A 1 90 ? 6.454 4.167 -4.683 1.00 90.69 90 ILE A N 1
ATOM 727 C CA . ILE A 1 90 ? 6.637 5.610 -4.431 1.00 90.69 90 ILE A CA 1
ATOM 728 C C . ILE A 1 90 ? 5.638 6.435 -5.246 1.00 90.69 90 ILE A C 1
ATOM 730 O O . ILE A 1 90 ? 5.031 7.376 -4.731 1.00 90.69 90 ILE A O 1
ATOM 734 N N . GLY A 1 91 ? 5.459 6.088 -6.522 1.00 92.12 91 GLY A N 1
ATOM 735 C CA . GLY A 1 91 ? 4.495 6.749 -7.394 1.00 92.12 91 GLY A CA 1
ATOM 736 C C . GLY A 1 91 ? 3.062 6.631 -6.884 1.00 92.12 91 GLY A C 1
ATOM 737 O O . GLY A 1 91 ? 2.337 7.623 -6.840 1.00 92.12 91 GLY A O 1
ATOM 738 N N . THR A 1 92 ? 2.666 5.442 -6.437 1.00 95.19 92 THR A N 1
ATOM 739 C CA . THR A 1 92 ? 1.338 5.181 -5.894 1.00 95.19 92 THR A CA 1
ATOM 740 C C . THR A 1 92 ? 1.123 5.946 -4.594 1.00 95.19 92 THR A C 1
ATOM 742 O O . THR A 1 92 ? 0.110 6.632 -4.469 1.00 95.19 92 THR A O 1
ATOM 745 N N . ALA A 1 93 ? 2.050 5.875 -3.632 1.00 96.19 93 ALA A N 1
ATOM 746 C CA . ALA A 1 93 ? 1.911 6.599 -2.368 1.00 96.19 93 ALA A CA 1
ATOM 747 C C . ALA A 1 93 ? 1.751 8.111 -2.610 1.00 96.19 93 ALA A C 1
ATOM 749 O O . ALA A 1 93 ? 0.887 8.763 -2.019 1.00 96.19 93 ALA A O 1
ATOM 750 N N . TYR A 1 94 ? 2.527 8.662 -3.551 1.00 95.69 94 TYR A N 1
ATOM 751 C CA . TYR A 1 94 ? 2.399 10.053 -3.984 1.00 95.69 94 TYR A CA 1
ATOM 752 C C . TYR A 1 94 ? 1.026 10.343 -4.612 1.00 95.69 94 TYR A C 1
ATOM 754 O O . TYR A 1 94 ? 0.385 11.342 -4.271 1.00 95.69 94 TYR A O 1
ATOM 762 N N . LEU A 1 95 ? 0.546 9.465 -5.496 1.00 95.69 95 LEU A N 1
ATOM 763 C CA . LEU A 1 95 ? -0.758 9.593 -6.146 1.00 95.69 95 LEU A CA 1
ATOM 764 C C . LEU A 1 95 ? -1.909 9.565 -5.128 1.00 95.69 95 LEU A C 1
ATOM 766 O O . LEU A 1 95 ? -2.822 10.383 -5.208 1.00 95.69 95 LEU A O 1
ATOM 770 N N . VAL A 1 96 ? -1.847 8.692 -4.121 1.00 97.75 96 VAL A N 1
ATOM 771 C CA . VAL A 1 96 ? -2.845 8.635 -3.041 1.00 97.75 96 VAL A CA 1
ATOM 772 C C . VAL A 1 96 ? -2.930 9.972 -2.298 1.00 97.75 96 VAL A C 1
ATOM 774 O O . VAL A 1 96 ? -4.029 10.465 -2.046 1.00 97.75 96 VAL A O 1
ATOM 777 N N . LEU A 1 97 ? -1.797 10.605 -1.987 1.00 97.44 97 LEU A N 1
ATOM 778 C CA . LEU A 1 97 ? -1.782 11.890 -1.277 1.00 97.44 97 LEU A CA 1
ATOM 779 C C . LEU A 1 97 ? -2.272 13.069 -2.125 1.00 97.44 97 LEU A C 1
ATOM 781 O O . LEU A 1 97 ? -2.864 14.009 -1.591 1.00 97.44 97 LEU A O 1
ATOM 785 N N . THR A 1 98 ? -2.002 13.041 -3.429 1.00 96.50 98 THR A N 1
ATOM 786 C CA . THR A 1 98 ? -2.223 14.192 -4.319 1.00 96.50 98 THR A CA 1
ATOM 787 C C . THR A 1 98 ? -3.545 14.132 -5.073 1.00 96.50 98 THR A C 1
ATOM 789 O O . THR A 1 98 ? -4.158 15.173 -5.304 1.00 96.50 98 THR A O 1
ATOM 792 N N . ALA A 1 99 ? -4.011 12.928 -5.395 1.00 96.69 99 ALA A N 1
ATOM 793 C CA . ALA A 1 99 ? -5.181 12.677 -6.228 1.00 96.69 99 ALA A CA 1
ATOM 794 C C . ALA A 1 99 ? -6.255 11.825 -5.523 1.00 96.69 99 ALA A C 1
ATOM 796 O O . ALA A 1 99 ? -7.369 11.694 -6.034 1.00 96.69 99 ALA A O 1
ATOM 797 N N . GLY A 1 100 ? -5.962 11.281 -4.333 1.00 97.12 100 GLY A N 1
ATOM 798 C CA . GLY A 1 100 ? -6.837 10.357 -3.605 1.00 97.12 100 GLY A CA 1
ATOM 799 C C . GLY A 1 100 ? -8.219 10.907 -3.236 1.00 97.12 100 GLY A C 1
ATOM 800 O O . GLY A 1 100 ? -9.196 10.167 -3.296 1.00 97.12 100 GLY A O 1
ATOM 801 N N . ASP A 1 101 ? -8.318 12.192 -2.873 1.00 96.25 101 ASP A N 1
ATOM 802 C CA . ASP A 1 101 ? -9.598 12.843 -2.518 1.00 96.25 101 ASP A CA 1
ATOM 803 C C . ASP A 1 101 ? -10.423 13.173 -3.771 1.00 96.25 101 ASP A C 1
ATOM 805 O O . ASP A 1 101 ? -11.636 12.988 -3.807 1.00 96.25 101 ASP A O 1
ATOM 809 N N . THR A 1 102 ? -9.765 13.680 -4.815 1.00 91.88 102 THR A N 1
ATOM 810 C CA . THR A 1 102 ? -10.443 14.305 -5.955 1.00 91.88 102 THR A CA 1
ATOM 811 C C . THR A 1 102 ? -10.604 13.376 -7.143 1.00 91.88 102 THR A C 1
ATOM 813 O O . THR A 1 102 ? -11.723 13.152 -7.590 1.00 91.88 102 THR A O 1
ATOM 816 N N . GLU A 1 103 ? -9.503 12.868 -7.686 1.00 93.69 103 GLU A N 1
ATOM 817 C CA . GLU A 1 103 ? -9.508 12.156 -8.967 1.00 93.69 103 GLU A CA 1
ATOM 818 C C . GLU A 1 103 ? -9.797 10.672 -8.765 1.00 93.69 103 GLU A C 1
ATOM 820 O O . GLU A 1 103 ? -10.550 10.079 -9.532 1.00 93.69 103 GLU A O 1
ATOM 825 N N . LEU A 1 104 ? -9.249 10.089 -7.696 1.00 95.31 104 LEU A N 1
ATOM 826 C CA . LEU A 1 104 ? -9.423 8.673 -7.385 1.00 95.31 104 LEU A CA 1
ATOM 827 C C . LEU A 1 104 ? -10.647 8.392 -6.503 1.00 95.31 104 LEU A C 1
ATOM 829 O O . LEU A 1 104 ? -11.100 7.254 -6.439 1.00 95.31 104 LEU A O 1
ATOM 833 N N . GLY A 1 105 ? -11.171 9.397 -5.791 1.00 96.56 105 GLY A N 1
ATOM 834 C CA . GLY A 1 105 ? -12.349 9.239 -4.931 1.00 96.56 105 GLY A CA 1
ATOM 835 C C . GLY A 1 105 ? -12.205 8.153 -3.855 1.00 96.56 105 GLY A C 1
ATOM 836 O O . GLY A 1 105 ? -13.183 7.487 -3.517 1.00 96.56 105 GLY A O 1
ATOM 837 N N . LEU A 1 106 ? -10.996 7.954 -3.313 1.00 97.88 106 LEU A N 1
ATOM 838 C CA . LEU A 1 106 ? -10.703 6.904 -2.324 1.00 97.88 106 LEU A CA 1
ATOM 839 C C . LEU A 1 106 ? -11.406 7.144 -0.985 1.00 97.88 106 LEU A C 1
ATOM 841 O O . LEU A 1 106 ? -11.636 6.212 -0.210 1.00 97.88 106 LEU A O 1
ATOM 845 N N . VAL A 1 107 ? -11.718 8.408 -0.709 1.00 97.69 107 VAL A N 1
ATOM 846 C CA . VAL A 1 107 ? -12.335 8.884 0.524 1.00 97.69 107 VAL A CA 1
ATOM 847 C C . VAL A 1 107 ? -13.443 9.879 0.199 1.00 97.69 107 VAL A C 1
ATOM 849 O O . VAL A 1 107 ? -13.346 10.666 -0.736 1.00 97.69 107 VAL A O 1
ATOM 852 N N . SER A 1 108 ? -14.506 9.879 0.994 1.00 96.12 108 SER A N 1
ATOM 853 C CA . SER A 1 108 ? -15.614 10.826 0.884 1.00 96.12 108 SER A CA 1
ATOM 854 C C . SER A 1 108 ? -16.180 11.167 2.263 1.00 96.12 108 SER A C 1
ATOM 856 O O . SER A 1 108 ? -15.829 10.553 3.271 1.00 96.12 108 SER A O 1
ATOM 858 N N . GLU A 1 109 ? -17.051 12.177 2.313 1.00 95.19 109 GLU A N 1
ATOM 859 C CA . GLU A 1 109 ? -17.601 12.726 3.561 1.00 95.19 109 GLU A CA 1
ATOM 860 C C . GLU A 1 109 ? -16.511 13.301 4.499 1.00 95.19 109 GLU A C 1
ATOM 862 O O . GLU A 1 109 ? -15.381 13.553 4.076 1.00 95.19 109 GLU A O 1
ATOM 867 N N . GLY A 1 110 ? -16.877 13.668 5.730 1.00 94.06 110 GLY A N 1
ATOM 868 C CA . GLY A 1 110 ? -15.994 14.382 6.662 1.00 94.06 110 GLY A CA 1
ATOM 869 C C . GLY A 1 110 ? -15.450 15.733 6.162 1.00 94.06 110 GLY A C 1
ATOM 870 O O . GLY A 1 110 ? -15.856 16.293 5.137 1.00 94.06 110 GLY A O 1
ATOM 871 N N . THR A 1 111 ? -14.535 16.306 6.934 1.00 95.56 111 THR A N 1
ATOM 872 C CA . THR A 1 111 ? -13.798 17.526 6.596 1.00 95.56 111 THR A CA 1
ATOM 873 C C . THR A 1 111 ? -12.612 17.218 5.681 1.00 95.56 111 THR A C 1
ATOM 875 O O . THR A 1 111 ? -12.107 16.099 5.628 1.00 95.56 111 THR A O 1
ATOM 878 N N . LYS A 1 112 ? -12.104 18.245 4.988 1.00 95.12 112 LYS A N 1
ATOM 879 C CA . LYS A 1 112 ? -10.893 18.120 4.159 1.00 95.12 112 LYS A CA 1
ATOM 880 C C . LYS A 1 112 ? -9.683 17.628 4.966 1.00 95.12 112 LYS A C 1
ATOM 882 O O . LYS A 1 112 ? -8.880 16.862 4.448 1.00 95.12 112 LYS A O 1
ATOM 887 N N . SER A 1 113 ? -9.560 18.058 6.224 1.00 95.19 113 SER A N 1
ATOM 888 C CA . SER A 1 113 ? -8.463 17.632 7.099 1.00 95.19 113 SER A CA 1
ATOM 889 C C . SER A 1 113 ? -8.571 16.149 7.448 1.00 95.19 113 SER A C 1
ATOM 891 O O . SER A 1 113 ? -7.588 15.432 7.329 1.00 95.19 113 SER A O 1
ATOM 893 N N . GLU A 1 114 ? -9.761 15.670 7.816 1.00 95.94 114 GLU A N 1
ATOM 894 C CA . GLU A 1 114 ? -9.985 14.252 8.135 1.00 95.94 114 GLU A CA 1
ATOM 895 C C . GLU A 1 114 ? -9.733 13.347 6.920 1.00 95.94 114 GLU A C 1
ATOM 897 O O . GLU A 1 114 ? -9.105 12.295 7.053 1.00 95.94 114 GLU A O 1
ATOM 902 N N . ARG A 1 115 ? -10.149 13.775 5.720 1.00 97.38 115 ARG A N 1
ATOM 903 C CA . ARG A 1 115 ? -9.839 13.056 4.475 1.00 97.38 115 ARG A CA 1
ATOM 904 C C . ARG A 1 115 ? -8.341 13.034 4.184 1.00 97.38 115 ARG A C 1
ATOM 906 O O . ARG A 1 115 ? -7.818 11.968 3.878 1.00 97.38 115 ARG A O 1
ATOM 913 N N . LYS A 1 116 ? -7.635 14.162 4.351 1.00 96.38 116 LYS A N 1
ATOM 914 C CA . LYS A 1 116 ? -6.171 14.224 4.180 1.00 96.38 116 LYS A CA 1
ATOM 915 C C . LYS A 1 116 ? -5.457 13.246 5.117 1.00 96.38 116 LYS A C 1
ATOM 917 O O . LYS A 1 116 ? -4.612 12.486 4.664 1.00 96.38 116 LYS A O 1
ATOM 922 N N . GLU A 1 117 ? -5.820 13.230 6.396 1.00 96.31 117 GLU A N 1
ATOM 923 C CA . GLU A 1 117 ? -5.208 12.317 7.371 1.00 96.31 117 GLU A 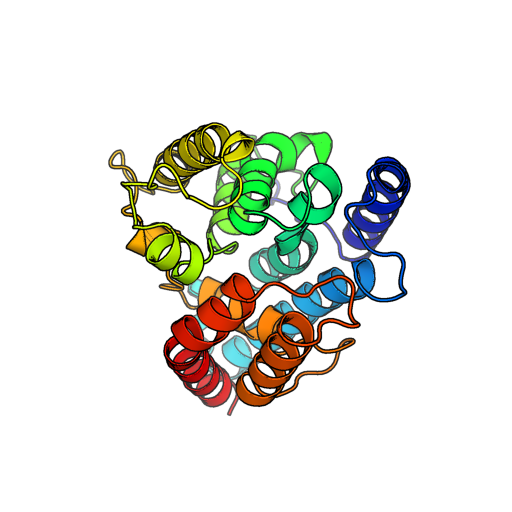CA 1
ATOM 924 C C . GLU A 1 117 ? -5.529 10.847 7.068 1.00 96.31 117 GLU A C 1
ATOM 926 O O . GLU A 1 117 ? -4.686 9.972 7.238 1.00 96.31 117 GLU A O 1
ATOM 931 N N . THR A 1 118 ? -6.717 10.560 6.535 1.00 97.69 118 THR A N 1
ATOM 932 C CA . THR A 1 118 ? -7.077 9.209 6.079 1.00 97.69 118 THR A CA 1
ATOM 933 C C . THR A 1 118 ? -6.230 8.773 4.879 1.00 97.69 118 THR A C 1
ATOM 935 O O . THR A 1 118 ? -5.717 7.658 4.860 1.00 97.69 118 THR A O 1
ATOM 938 N N . LEU A 1 119 ? -6.014 9.660 3.904 1.00 98.19 119 LEU A N 1
ATOM 939 C CA . LEU A 1 119 ? -5.150 9.389 2.751 1.00 98.19 119 LEU A CA 1
ATOM 940 C C . LEU A 1 119 ? -3.687 9.192 3.154 1.00 98.19 119 LEU A C 1
ATOM 942 O O . LEU A 1 119 ? -3.028 8.327 2.588 1.00 98.19 119 LEU A O 1
ATOM 946 N N . LYS A 1 120 ? -3.191 9.921 4.162 1.00 97.38 120 LYS A N 1
ATOM 947 C CA . LYS A 1 120 ? -1.859 9.667 4.736 1.00 97.38 120 LYS A CA 1
ATOM 948 C C . LYS A 1 120 ? -1.743 8.267 5.321 1.00 97.38 120 LYS A C 1
ATOM 950 O O . LYS A 1 120 ? -0.742 7.606 5.078 1.00 97.38 120 LYS A O 1
ATOM 955 N N . LYS A 1 121 ? -2.769 7.801 6.043 1.00 97.19 121 LYS A N 1
ATOM 956 C CA . LYS A 1 121 ? -2.800 6.429 6.570 1.00 97.19 121 LYS A CA 1
ATOM 957 C C . LYS A 1 121 ? -2.777 5.389 5.457 1.00 97.19 121 LYS A C 1
ATOM 959 O O . LYS A 1 121 ? -2.090 4.397 5.608 1.00 97.19 121 LYS A O 1
ATOM 964 N N . ILE A 1 122 ? -3.502 5.606 4.358 1.00 98.19 122 ILE A N 1
ATOM 965 C CA . ILE A 1 122 ? -3.478 4.693 3.203 1.00 98.19 122 ILE A CA 1
ATOM 966 C C . ILE A 1 122 ? -2.090 4.714 2.549 1.00 98.19 122 ILE A C 1
ATOM 968 O O . ILE A 1 122 ? -1.483 3.668 2.357 1.00 98.19 122 ILE A O 1
ATOM 972 N N . ALA A 1 123 ? -1.558 5.902 2.255 1.00 97.06 123 ALA A N 1
ATOM 973 C CA . ALA A 1 123 ? -0.262 6.059 1.600 1.00 97.06 123 ALA A CA 1
ATOM 974 C C . ALA A 1 123 ? 0.905 5.505 2.436 1.00 97.06 123 ALA A C 1
ATOM 976 O O . ALA A 1 123 ? 1.845 4.966 1.864 1.00 97.06 123 ALA A O 1
ATOM 977 N N . SER A 1 124 ? 0.850 5.589 3.771 1.00 95.38 124 SER A N 1
ATOM 978 C CA . SER A 1 124 ? 1.902 5.052 4.646 1.00 95.38 124 SER A CA 1
ATOM 979 C C . SER A 1 124 ? 1.947 3.523 4.703 1.00 95.38 124 SER A C 1
ATOM 981 O O . SER A 1 124 ? 2.941 2.964 5.173 1.00 95.38 124 SER A O 1
ATOM 983 N N . LEU A 1 125 ? 0.901 2.838 4.230 1.00 95.88 125 LEU A N 1
ATOM 984 C CA . LEU A 1 125 ? 0.899 1.383 4.080 1.00 95.88 125 LEU A CA 1
ATOM 985 C C . LEU A 1 125 ? 1.584 0.920 2.785 1.00 95.88 125 LEU A C 1
ATOM 987 O O . LEU A 1 125 ? 2.026 -0.223 2.722 1.00 95.88 125 LEU A O 1
ATOM 991 N N . ILE A 1 126 ? 1.734 1.811 1.799 1.00 93.69 126 ILE A N 1
ATOM 992 C CA . ILE A 1 126 ? 2.354 1.526 0.500 1.00 93.69 126 ILE A CA 1
ATOM 993 C C . ILE A 1 126 ? 3.860 1.713 0.645 1.00 93.69 126 ILE A C 1
ATOM 995 O O . ILE A 1 126 ? 4.422 2.789 0.422 1.00 93.69 126 ILE A O 1
ATOM 999 N N . LEU A 1 127 ? 4.508 0.653 1.112 1.00 81.00 127 LEU A N 1
ATOM 1000 C CA . LEU A 1 127 ? 5.926 0.678 1.425 1.00 81.00 127 LEU A CA 1
ATOM 1001 C C . LEU A 1 127 ? 6.747 0.793 0.157 1.00 81.00 127 LEU A C 1
ATOM 1003 O O . LEU A 1 127 ? 6.582 0.043 -0.799 1.00 81.00 127 LEU A O 1
ATOM 1007 N N . SER A 1 128 ? 7.689 1.719 0.188 1.00 74.69 128 SER A N 1
ATOM 1008 C CA . SER A 1 128 ? 8.667 1.833 -0.879 1.00 74.69 128 SER A CA 1
ATOM 1009 C C . SER A 1 128 ? 9.639 0.661 -0.802 1.00 74.69 128 SER A C 1
ATOM 1011 O O . SER A 1 128 ? 10.092 0.324 0.291 1.00 74.69 128 SER A O 1
ATOM 1013 N N . ASP A 1 129 ? 9.989 0.056 -1.937 1.00 70.75 129 ASP A N 1
ATOM 1014 C CA . ASP A 1 129 ? 10.885 -1.100 -1.954 1.00 70.75 129 ASP A CA 1
ATOM 1015 C C . ASP A 1 129 ? 12.276 -0.722 -1.406 1.00 70.75 129 ASP A C 1
ATOM 1017 O O . ASP A 1 129 ? 13.106 -0.105 -2.079 1.00 70.75 129 ASP A O 1
ATOM 1021 N N . HIS A 1 130 ? 12.533 -1.065 -0.141 1.00 63.69 130 HIS A N 1
ATOM 1022 C CA . HIS A 1 130 ? 13.804 -0.778 0.518 1.00 63.69 130 HIS A CA 1
ATOM 1023 C C . HIS A 1 130 ? 14.982 -1.461 -0.185 1.00 63.69 130 HIS A C 1
ATOM 1025 O O . HIS A 1 130 ? 16.075 -0.900 -0.222 1.00 63.69 130 HIS A O 1
ATOM 1031 N N . GLY A 1 131 ? 14.762 -2.641 -0.777 1.00 62.25 131 GLY A N 1
ATOM 1032 C CA . GLY A 1 131 ? 15.793 -3.332 -1.544 1.00 62.25 131 GLY A CA 1
ATOM 1033 C C . GLY A 1 131 ? 16.177 -2.542 -2.792 1.00 62.25 131 GLY A C 1
ATOM 1034 O O . GLY A 1 131 ? 17.354 -2.471 -3.130 1.00 62.25 131 GLY A O 1
ATOM 1035 N N . LEU A 1 132 ? 15.218 -1.856 -3.418 1.00 68.44 132 LEU A N 1
ATOM 1036 C CA . LEU A 1 132 ? 15.490 -0.939 -4.524 1.00 68.44 132 LEU A CA 1
ATOM 1037 C C . LEU A 1 132 ? 16.293 0.290 -4.069 1.00 68.44 132 LEU A C 1
ATOM 1039 O O . LEU A 1 132 ? 17.206 0.712 -4.770 1.00 68.44 132 LEU A O 1
ATOM 1043 N N . PHE A 1 133 ? 16.031 0.843 -2.882 1.00 71.06 133 PHE A N 1
ATOM 1044 C CA . PHE A 1 133 ? 16.876 1.910 -2.324 1.00 71.06 133 PHE A CA 1
ATOM 1045 C C . PHE A 1 133 ? 18.310 1.453 -2.049 1.00 71.06 133 PHE A C 1
ATOM 1047 O O . PHE A 1 133 ? 19.256 2.168 -2.382 1.00 71.06 133 PHE A O 1
ATOM 1054 N N . GLU A 1 134 ? 18.471 0.281 -1.433 1.00 68.12 134 GLU A N 1
ATOM 1055 C CA . GLU A 1 134 ? 19.780 -0.314 -1.154 1.00 68.12 134 GLU A CA 1
ATOM 1056 C C . GLU A 1 134 ? 20.546 -0.570 -2.471 1.00 68.12 134 GLU A C 1
ATOM 1058 O O . GLU A 1 134 ? 21.707 -0.171 -2.591 1.00 68.12 134 GLU A O 1
ATOM 1063 N N . GLU A 1 135 ? 19.883 -1.133 -3.486 1.00 65.50 135 GLU A N 1
ATOM 1064 C CA . GLU A 1 135 ? 20.470 -1.463 -4.796 1.00 65.50 135 GLU A CA 1
ATOM 1065 C C . GLU A 1 135 ? 20.866 -0.218 -5.608 1.00 65.50 135 GLU A C 1
ATOM 1067 O O . GLU A 1 135 ? 21.855 -0.229 -6.343 1.00 65.50 135 GLU A O 1
ATOM 1072 N N . LEU A 1 136 ? 20.142 0.894 -5.457 1.00 63.19 136 LEU A N 1
ATOM 1073 C CA . LEU A 1 136 ? 20.455 2.148 -6.148 1.00 63.19 136 LEU A CA 1
ATOM 1074 C C . LEU A 1 136 ? 21.535 2.996 -5.454 1.00 63.19 136 LEU A C 1
ATOM 1076 O O . LEU A 1 136 ? 21.785 4.123 -5.880 1.00 63.19 136 LEU A O 1
ATOM 1080 N N . GLY A 1 137 ? 22.211 2.467 -4.427 1.00 59.12 137 GLY A N 1
ATOM 1081 C CA . GLY A 1 137 ? 23.280 3.174 -3.709 1.00 59.12 137 GLY A CA 1
ATOM 1082 C C . GLY A 1 137 ? 22.774 4.128 -2.621 1.00 59.12 137 GLY A C 1
ATOM 1083 O O . GLY A 1 137 ? 23.485 5.055 -2.216 1.00 59.12 137 GLY A O 1
ATOM 1084 N N . GLY A 1 138 ? 21.546 3.929 -2.136 1.00 64.38 138 GLY A N 1
ATOM 1085 C CA . GLY A 1 138 ? 20.913 4.781 -1.132 1.00 64.38 138 GLY A CA 1
ATOM 1086 C C . GLY A 1 138 ? 20.570 6.168 -1.683 1.00 64.38 138 GLY A C 1
ATOM 1087 O O . GLY A 1 138 ? 19.855 6.294 -2.670 1.00 64.38 138 GLY A O 1
ATOM 1088 N N . LEU A 1 139 ? 21.066 7.230 -1.035 1.00 54.81 139 LEU A N 1
ATOM 1089 C CA . LEU A 1 139 ? 20.857 8.623 -1.474 1.00 54.81 139 LEU A CA 1
ATOM 1090 C C . LEU A 1 139 ? 21.800 9.051 -2.615 1.00 54.81 139 LEU A C 1
ATOM 1092 O O . LEU A 1 139 ? 21.575 10.081 -3.251 1.00 54.81 139 LEU A O 1
ATOM 1096 N N . ASN A 1 140 ? 22.853 8.273 -2.878 1.00 56.09 140 ASN A N 1
ATOM 1097 C CA . ASN A 1 140 ? 23.871 8.575 -3.879 1.00 56.09 140 ASN A CA 1
ATOM 1098 C C . ASN A 1 140 ? 23.662 7.684 -5.103 1.00 56.09 140 ASN A C 1
ATOM 1100 O O . ASN A 1 140 ? 24.403 6.729 -5.313 1.00 56.09 140 ASN A O 1
ATOM 1104 N N . PHE A 1 141 ? 22.640 8.003 -5.897 1.00 59.50 141 PHE A N 1
ATOM 1105 C CA . PHE A 1 141 ? 22.358 7.315 -7.155 1.00 59.50 141 PHE A CA 1
ATOM 1106 C C . PHE A 1 141 ? 23.566 7.455 -8.098 1.00 59.50 141 PHE A C 1
ATOM 1108 O O . PHE A 1 141 ? 23.860 8.576 -8.523 1.00 59.50 141 PHE A O 1
ATOM 1115 N N . PRO A 1 142 ? 24.302 6.372 -8.410 1.00 59.41 142 PRO A N 1
ATOM 1116 C CA . PRO A 1 142 ? 25.467 6.456 -9.285 1.00 59.41 142 PRO A CA 1
ATOM 1117 C C . PRO A 1 142 ? 25.049 6.862 -10.708 1.00 59.41 142 PRO A C 1
ATOM 1119 O O . PRO A 1 142 ? 23.920 6.613 -11.117 1.00 59.41 142 PRO A O 1
ATOM 1122 N N . GLU A 1 143 ? 25.961 7.426 -11.509 1.00 56.34 143 GLU A N 1
ATOM 1123 C CA . GLU A 1 143 ? 25.681 7.813 -12.912 1.00 56.34 143 GLU A CA 1
ATOM 1124 C C . GLU A 1 143 ? 25.180 6.644 -13.788 1.00 56.34 143 GLU A C 1
ATOM 1126 O O . GLU A 1 143 ? 24.579 6.861 -14.835 1.00 56.34 143 GLU A O 1
ATOM 1131 N N . GLN A 1 144 ? 25.397 5.399 -13.348 1.00 60.69 144 GLN A N 1
ATOM 1132 C CA . GLN A 1 144 ? 24.922 4.168 -13.993 1.00 60.69 144 GLN A CA 1
ATOM 1133 C C . GLN A 1 144 ? 23.639 3.606 -13.349 1.00 60.69 144 GLN A C 1
ATOM 1135 O O . GLN A 1 144 ? 23.351 2.417 -13.477 1.00 60.69 144 GLN A O 1
ATOM 1140 N N . THR A 1 145 ? 22.888 4.432 -12.615 1.00 63.81 145 THR A N 1
ATOM 1141 C CA . THR A 1 145 ? 21.633 4.032 -11.971 1.00 63.81 145 THR A CA 1
ATOM 1142 C C . THR A 1 145 ? 20.590 3.593 -13.001 1.00 63.81 145 THR A C 1
ATOM 1144 O O . THR A 1 145 ? 20.557 4.073 -14.138 1.00 63.81 145 THR A O 1
ATOM 1147 N N . LEU A 1 146 ? 19.720 2.665 -12.610 1.00 63.25 146 LEU A N 1
ATOM 1148 C CA . LEU A 1 146 ? 18.606 2.256 -13.455 1.00 63.25 146 LEU A CA 1
ATOM 1149 C C . LEU A 1 146 ? 17.647 3.433 -13.643 1.00 63.25 146 LEU A C 1
ATOM 1151 O O . LEU A 1 146 ? 17.233 4.066 -12.678 1.00 63.25 146 LEU A O 1
ATOM 1155 N N . TYR A 1 147 ? 17.248 3.667 -14.894 1.00 72.44 147 TYR A N 1
ATOM 1156 C CA . TYR A 1 147 ? 16.276 4.701 -15.273 1.00 72.44 147 TYR A CA 1
ATOM 1157 C C . TYR A 1 147 ? 16.745 6.135 -14.961 1.00 72.44 147 TYR A C 1
ATOM 1159 O O . TYR A 1 147 ? 16.064 6.858 -14.232 1.00 72.44 147 TYR A O 1
ATOM 1167 N N . PRO A 1 148 ? 17.876 6.577 -15.546 1.00 72.81 148 PRO A N 1
ATOM 1168 C CA . PRO A 1 148 ? 18.457 7.891 -15.261 1.00 72.81 148 PRO A CA 1
ATOM 1169 C C . PRO A 1 148 ? 17.470 9.043 -15.502 1.00 72.81 148 PRO A C 1
ATOM 1171 O O . PRO A 1 148 ? 17.424 9.979 -14.713 1.00 72.81 148 PRO A O 1
ATOM 1174 N N . ASP A 1 149 ? 16.602 8.929 -16.510 1.00 78.88 149 ASP A N 1
ATOM 1175 C CA . ASP A 1 149 ? 15.618 9.966 -16.852 1.00 78.88 149 ASP A CA 1
ATOM 1176 C C . ASP A 1 149 ? 14.469 10.101 -15.830 1.00 78.88 149 ASP A C 1
ATOM 1178 O O . ASP A 1 149 ? 13.694 11.052 -15.892 1.00 78.88 149 ASP A O 1
ATOM 1182 N N . MET A 1 150 ? 14.324 9.149 -14.900 1.00 78.62 150 MET A N 1
ATOM 1183 C CA . MET A 1 150 ? 13.254 9.130 -13.889 1.00 78.62 150 MET A CA 1
ATOM 1184 C C . MET A 1 150 ? 13.764 9.446 -12.477 1.00 78.62 150 MET A C 1
ATOM 1186 O O . MET A 1 150 ? 12.961 9.608 -11.557 1.00 78.62 150 MET A O 1
ATOM 1190 N N . ILE A 1 151 ? 15.085 9.536 -12.290 1.00 79.19 151 ILE A N 1
ATOM 1191 C CA . ILE A 1 151 ? 15.697 9.570 -10.960 1.00 79.19 151 ILE A CA 1
ATOM 1192 C C . ILE A 1 151 ? 15.390 10.855 -10.191 1.00 79.19 151 ILE A C 1
ATOM 1194 O O . ILE A 1 151 ? 15.192 10.818 -8.978 1.00 79.19 151 ILE A O 1
ATOM 1198 N N . ASP A 1 152 ? 15.313 11.988 -10.884 1.00 82.31 152 ASP A N 1
ATOM 1199 C CA . ASP A 1 152 ? 15.046 13.270 -10.236 1.00 82.31 152 ASP A CA 1
ATOM 1200 C C . ASP A 1 152 ? 13.589 13.352 -9.777 1.00 82.31 152 ASP A C 1
ATOM 1202 O O . ASP A 1 152 ? 13.330 13.684 -8.622 1.00 82.31 152 ASP A O 1
ATOM 1206 N N . SER A 1 153 ? 12.645 12.906 -10.613 1.00 83.56 153 SER A N 1
ATOM 1207 C CA . SER A 1 153 ? 11.237 12.800 -10.210 1.00 83.56 153 SER A CA 1
ATOM 1208 C C . SER A 1 153 ? 11.048 11.822 -9.045 1.00 83.56 153 SER A C 1
ATOM 1210 O O . SER A 1 153 ? 10.283 12.094 -8.120 1.00 83.56 153 SER A O 1
ATOM 1212 N N . PHE A 1 154 ? 11.784 10.707 -9.042 1.00 84.88 154 PHE A N 1
ATOM 1213 C CA . PHE A 1 154 ? 11.790 9.760 -7.929 1.00 84.88 154 PHE A CA 1
ATOM 1214 C C . PHE A 1 154 ? 12.258 10.416 -6.621 1.00 84.88 154 PHE A C 1
ATOM 1216 O O . PHE A 1 154 ? 11.550 10.342 -5.616 1.00 84.88 154 PHE A O 1
ATOM 1223 N N . LYS A 1 155 ? 13.400 11.118 -6.637 1.00 84.56 155 LYS A N 1
ATOM 1224 C CA . LYS A 1 155 ? 13.929 11.845 -5.469 1.00 84.56 155 LYS A CA 1
ATOM 1225 C C . LYS A 1 155 ? 12.947 12.888 -4.945 1.00 84.56 155 LYS A C 1
ATOM 1227 O O . LYS A 1 155 ? 12.721 12.957 -3.741 1.00 84.56 155 LYS A O 1
ATOM 1232 N N . GLU A 1 156 ? 12.345 13.677 -5.832 1.00 88.94 156 GLU A N 1
ATOM 1233 C CA . GLU A 1 156 ? 11.364 14.697 -5.449 1.00 88.94 156 GLU A CA 1
ATOM 1234 C C . GLU A 1 156 ? 10.158 14.083 -4.729 1.00 88.94 156 GLU A C 1
ATOM 1236 O O . GLU A 1 156 ? 9.732 14.583 -3.685 1.00 88.94 156 GLU A O 1
ATOM 1241 N N . ARG A 1 157 ? 9.636 12.962 -5.241 1.00 91.19 157 ARG A N 1
ATOM 1242 C CA . ARG A 1 157 ? 8.515 12.252 -4.610 1.00 91.19 157 ARG A CA 1
ATOM 1243 C C . ARG A 1 157 ? 8.900 11.645 -3.270 1.00 91.19 157 ARG A C 1
ATOM 1245 O O . ARG A 1 157 ? 8.093 11.685 -2.348 1.00 91.19 157 ARG A O 1
ATOM 1252 N N . ILE A 1 158 ? 10.119 11.134 -3.132 1.00 89.50 158 ILE A N 1
ATOM 1253 C CA . ILE A 1 158 ? 10.624 10.648 -1.846 1.00 89.50 158 ILE A CA 1
ATOM 1254 C C . ILE A 1 158 ? 10.654 11.774 -0.823 1.00 89.50 158 ILE A C 1
ATOM 1256 O O . ILE A 1 158 ? 10.097 11.618 0.258 1.00 89.50 158 ILE A O 1
ATOM 1260 N N . GLU A 1 159 ? 11.258 12.917 -1.146 1.00 90.06 159 GLU A N 1
ATOM 1261 C CA . GLU A 1 159 ? 11.328 14.044 -0.208 1.00 90.06 159 GLU A CA 1
ATOM 1262 C C . GLU A 1 159 ? 9.936 14.565 0.169 1.00 90.06 159 GLU A C 1
ATOM 1264 O O . GLU A 1 159 ? 9.674 14.865 1.340 1.00 90.06 159 GLU A O 1
ATOM 1269 N N . TYR A 1 160 ? 9.017 14.594 -0.798 1.00 93.88 160 TYR A N 1
ATOM 1270 C CA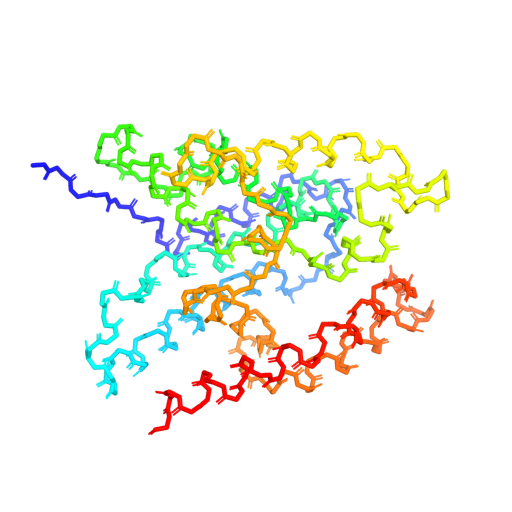 . TYR A 1 160 ? 7.614 14.897 -0.546 1.00 93.88 160 TYR A CA 1
ATOM 1271 C C . TYR A 1 160 ? 6.989 13.906 0.446 1.00 93.88 160 TYR A C 1
ATOM 1273 O O . TYR A 1 160 ? 6.439 14.324 1.463 1.00 93.88 160 TYR A O 1
ATOM 1281 N N . LEU A 1 161 ? 7.116 12.599 0.197 1.00 94.25 161 LEU A N 1
ATOM 1282 C CA . LEU A 1 161 ? 6.537 11.551 1.041 1.00 94.25 161 LEU A CA 1
ATOM 1283 C C . LEU A 1 161 ? 7.132 11.546 2.449 1.00 94.25 161 LEU A C 1
ATOM 1285 O O . LEU A 1 161 ? 6.387 11.486 3.423 1.00 94.25 161 LEU A O 1
ATOM 1289 N N . ARG A 1 162 ? 8.456 11.681 2.572 1.00 93.69 162 ARG A N 1
ATOM 1290 C CA . ARG A 1 162 ? 9.151 11.764 3.867 1.00 93.69 162 ARG A CA 1
ATOM 1291 C C . ARG A 1 162 ? 8.621 12.912 4.717 1.00 93.69 162 ARG A C 1
ATOM 1293 O O . ARG A 1 162 ? 8.567 12.787 5.937 1.00 93.69 162 ARG A O 1
ATOM 1300 N N . THR A 1 163 ? 8.252 14.020 4.081 1.00 94.69 163 THR A N 1
ATOM 1301 C CA . THR A 1 163 ? 7.714 15.200 4.760 1.00 94.69 163 THR A CA 1
ATOM 1302 C C . THR A 1 163 ? 6.232 15.027 5.089 1.00 94.69 163 THR A C 1
ATOM 1304 O O . THR A 1 163 ? 5.841 15.197 6.239 1.00 94.69 163 THR A O 1
ATOM 1307 N N . GLU A 1 164 ? 5.399 14.664 4.111 1.00 95.50 164 GLU A N 1
ATOM 1308 C CA . GLU A 1 164 ? 3.941 14.617 4.290 1.00 95.50 164 GLU A CA 1
ATOM 1309 C C . GLU A 1 164 ? 3.458 13.446 5.154 1.00 95.50 164 GLU A C 1
ATOM 1311 O O . GLU A 1 164 ? 2.423 13.577 5.812 1.00 95.50 164 GLU A O 1
ATOM 1316 N N . LEU A 1 165 ? 4.181 12.320 5.164 1.00 94.31 165 LEU A N 1
ATOM 1317 C CA . LEU A 1 165 ? 3.855 11.147 5.985 1.00 94.31 165 LEU A CA 1
ATOM 1318 C C . LEU A 1 165 ? 4.448 11.210 7.397 1.00 94.31 165 LEU A C 1
ATOM 1320 O O . LEU A 1 165 ? 4.174 10.326 8.202 1.00 94.31 165 LEU A O 1
ATOM 1324 N N . SER A 1 166 ? 5.256 12.226 7.712 1.00 92.81 166 SER A N 1
ATOM 1325 C CA . SER A 1 166 ? 5.752 12.400 9.073 1.00 92.81 166 SER A CA 1
ATOM 1326 C C . SER A 1 166 ? 4.650 12.924 9.991 1.00 92.81 166 SER A C 1
ATOM 1328 O O . SER A 1 166 ? 3.975 13.909 9.687 1.00 92.81 166 SER A O 1
ATOM 1330 N N . ASP A 1 167 ? 4.530 12.309 11.167 1.00 89.06 167 ASP A N 1
ATOM 1331 C CA . ASP A 1 167 ? 3.683 12.801 12.261 1.00 89.06 167 ASP A CA 1
ATOM 1332 C C . ASP A 1 167 ? 4.316 13.997 12.998 1.00 89.06 167 ASP A C 1
ATOM 1334 O O . ASP A 1 167 ? 3.728 14.574 13.917 1.00 89.06 167 ASP A O 1
ATOM 1338 N N . THR A 1 168 ? 5.540 14.374 12.621 1.00 90.94 168 THR A N 1
ATOM 1339 C CA . THR A 1 168 ? 6.295 15.478 13.215 1.00 90.94 168 THR A CA 1
ATOM 1340 C C . THR A 1 168 ? 6.725 16.482 12.147 1.00 90.94 168 THR A C 1
ATOM 1342 O O . THR A 1 168 ? 6.580 16.261 10.951 1.00 90.94 168 THR A O 1
ATOM 1345 N N . ASN A 1 169 ? 7.335 17.591 12.570 1.00 88.88 169 ASN A N 1
ATOM 1346 C CA . ASN A 1 169 ? 7.944 18.548 11.640 1.00 88.88 169 ASN A CA 1
ATOM 1347 C C . ASN A 1 169 ? 9.307 18.081 11.087 1.00 88.88 169 ASN A C 1
ATOM 1349 O O . ASN A 1 169 ? 9.994 18.857 10.424 1.00 88.88 169 ASN A O 1
ATOM 1353 N N . ILE A 1 170 ? 9.740 16.856 11.402 1.00 94.50 170 ILE A N 1
ATOM 1354 C CA . ILE A 1 170 ? 10.999 16.272 10.934 1.00 94.50 170 ILE A CA 1
ATOM 1355 C C . ILE A 1 170 ? 10.660 15.223 9.870 1.00 94.50 170 ILE A C 1
ATOM 1357 O O . ILE A 1 170 ? 9.909 14.299 10.183 1.00 94.50 170 ILE A O 1
ATOM 1361 N N . PRO A 1 171 ? 11.192 15.320 8.638 1.00 93.69 171 PRO A N 1
ATOM 1362 C CA . PRO A 1 171 ? 10.958 14.305 7.617 1.00 93.69 171 PRO A CA 1
ATOM 1363 C C . PRO A 1 171 ? 11.428 12.917 8.064 1.00 93.69 171 PRO A C 1
ATOM 1365 O O . PRO A 1 171 ? 12.483 12.796 8.692 1.00 93.69 171 PRO A O 1
ATOM 1368 N N . LEU A 1 172 ? 10.685 11.877 7.681 1.00 90.56 172 LEU A N 1
ATOM 1369 C CA . LEU A 1 172 ? 11.044 10.480 7.937 1.00 90.56 172 LEU A CA 1
ATOM 1370 C C . LEU A 1 172 ? 12.450 10.165 7.405 1.00 90.56 172 LEU A C 1
ATOM 1372 O O . LEU A 1 172 ? 12.892 10.716 6.394 1.00 90.56 172 LEU A O 1
ATOM 1376 N N . SER A 1 173 ? 13.168 9.252 8.043 1.00 89.12 173 SER A N 1
ATOM 1377 C CA . SER A 1 173 ? 14.329 8.594 7.441 1.00 89.12 173 SER A CA 1
ATOM 1378 C C . SER A 1 173 ? 13.898 7.635 6.321 1.00 89.12 173 SER A C 1
ATOM 1380 O O . SER A 1 173 ? 12.737 7.239 6.231 1.00 89.12 173 SER A O 1
ATOM 1382 N N . ILE A 1 174 ? 14.840 7.214 5.469 1.00 84.50 174 ILE A N 1
ATOM 1383 C CA . ILE A 1 174 ? 14.562 6.203 4.430 1.00 84.50 174 ILE A CA 1
ATOM 1384 C C . ILE A 1 174 ? 14.094 4.882 5.052 1.00 84.50 174 ILE A C 1
ATOM 1386 O O . ILE A 1 174 ? 13.209 4.230 4.511 1.00 84.50 174 ILE A O 1
ATOM 1390 N N . ASN A 1 175 ? 14.636 4.511 6.213 1.00 83.31 175 ASN A N 1
ATOM 1391 C CA . ASN A 1 175 ? 14.219 3.301 6.917 1.00 83.31 175 ASN A CA 1
ATOM 1392 C C . ASN A 1 175 ? 12.771 3.401 7.403 1.00 83.31 175 ASN A C 1
ATOM 1394 O O . ASN A 1 175 ? 12.023 2.443 7.261 1.00 83.31 175 ASN A O 1
ATOM 1398 N N . GLU A 1 176 ? 12.367 4.550 7.947 1.00 86.81 176 GLU A N 1
ATOM 1399 C CA . GLU A 1 176 ? 10.984 4.767 8.391 1.00 86.81 176 GLU A CA 1
ATOM 1400 C C . GLU A 1 176 ? 9.991 4.803 7.223 1.00 86.81 176 GLU A C 1
ATOM 1402 O O . GLU A 1 176 ? 8.851 4.387 7.392 1.00 86.81 176 GLU A O 1
ATOM 1407 N N . LEU A 1 177 ? 10.419 5.261 6.042 1.00 85.94 177 LEU A N 1
ATOM 1408 C CA . LEU A 1 177 ? 9.587 5.263 4.836 1.00 85.94 177 LEU A CA 1
ATOM 1409 C C . LEU A 1 177 ? 9.456 3.868 4.197 1.00 85.94 177 LEU A C 1
ATOM 1411 O O . LEU A 1 177 ? 8.404 3.529 3.663 1.00 85.94 177 LEU A O 1
ATOM 1415 N N . ALA A 1 178 ? 10.534 3.082 4.197 1.00 83.69 178 ALA A N 1
ATOM 1416 C CA . ALA A 1 178 ? 10.647 1.887 3.361 1.00 83.69 178 ALA A CA 1
ATOM 1417 C C . ALA A 1 178 ? 10.499 0.559 4.126 1.00 83.69 178 ALA A C 1
ATOM 1419 O O . ALA A 1 178 ? 10.378 -0.494 3.503 1.00 83.69 178 ALA A O 1
ATOM 1420 N N . LEU A 1 179 ? 10.529 0.568 5.465 1.00 83.69 179 LEU A N 1
ATOM 1421 C CA . LEU A 1 179 ? 10.380 -0.651 6.263 1.00 83.69 179 LEU A CA 1
ATOM 1422 C C . LEU A 1 179 ? 8.963 -0.792 6.851 1.00 83.69 179 LEU A C 1
ATOM 1424 O O . LEU A 1 179 ? 8.402 0.182 7.352 1.00 83.69 179 LEU A O 1
ATOM 1428 N N . PRO A 1 180 ? 8.399 -2.016 6.875 1.00 83.62 180 PRO A N 1
ATOM 1429 C CA . PRO A 1 180 ? 7.117 -2.312 7.519 1.00 83.62 180 PRO A CA 1
ATOM 1430 C C . PRO A 1 180 ? 7.243 -2.309 9.052 1.00 83.62 180 PRO A C 1
ATOM 1432 O O . PRO A 1 180 ? 7.436 -3.353 9.683 1.00 83.62 180 PRO A O 1
ATOM 1435 N N . LEU A 1 181 ? 7.136 -1.137 9.676 1.00 87.56 181 LEU A N 1
ATOM 1436 C CA . LEU A 1 181 ? 7.296 -0.977 11.126 1.00 87.56 181 LEU A CA 1
ATOM 1437 C C . LEU A 1 181 ? 6.005 -1.243 11.916 1.00 87.56 181 LEU A C 1
ATOM 1439 O O . LEU A 1 181 ? 6.068 -1.604 13.090 1.00 87.56 181 LEU A O 1
ATOM 1443 N N . THR A 1 182 ? 4.840 -1.081 11.289 1.00 93.69 182 THR A N 1
ATOM 1444 C CA . THR A 1 182 ? 3.527 -1.253 11.933 1.00 93.69 182 THR A CA 1
ATOM 1445 C C . THR A 1 182 ? 2.848 -2.563 11.533 1.00 93.69 182 THR A C 1
ATOM 1447 O O . THR A 1 182 ? 3.115 -3.117 10.467 1.00 93.69 182 THR A O 1
ATOM 1450 N N . LEU A 1 183 ? 1.906 -3.042 12.356 1.00 95.75 183 LEU A N 1
ATOM 1451 C CA . LEU A 1 183 ? 1.105 -4.223 12.013 1.00 95.75 183 LEU A CA 1
ATOM 1452 C C . LEU A 1 183 ? 0.284 -4.023 10.733 1.00 95.75 183 LEU A C 1
ATOM 1454 O O . LEU A 1 183 ? 0.193 -4.953 9.941 1.00 95.75 183 LEU A O 1
ATOM 1458 N N . ASN A 1 184 ? -0.261 -2.826 10.485 1.00 97.00 184 ASN A N 1
ATOM 1459 C CA . ASN A 1 184 ? -0.984 -2.556 9.239 1.00 97.00 184 ASN A CA 1
ATOM 1460 C C . ASN A 1 184 ? -0.083 -2.716 8.007 1.00 97.00 184 ASN A C 1
ATOM 1462 O O . ASN A 1 184 ? -0.475 -3.382 7.055 1.00 97.00 184 ASN A O 1
ATOM 1466 N N . GLN A 1 185 ? 1.137 -2.169 8.052 1.00 95.31 185 GLN A N 1
ATOM 1467 C CA . GLN A 1 185 ? 2.124 -2.298 6.973 1.00 95.31 185 GLN A CA 1
ATOM 1468 C C . GLN A 1 185 ? 2.540 -3.758 6.751 1.00 95.31 185 GLN A C 1
ATOM 1470 O O . GLN A 1 185 ? 2.671 -4.209 5.618 1.00 95.31 185 GLN A O 1
ATOM 1475 N N . GLN A 1 186 ? 2.727 -4.517 7.834 1.00 95.81 186 GLN A N 1
ATOM 1476 C CA . GLN A 1 186 ? 3.077 -5.937 7.758 1.00 95.81 186 GLN A CA 1
ATOM 1477 C C . GLN A 1 186 ? 1.940 -6.782 7.176 1.00 95.81 186 GLN A C 1
ATOM 1479 O O . GLN A 1 186 ? 2.205 -7.666 6.366 1.00 95.81 186 GLN A O 1
ATOM 1484 N N . ILE A 1 187 ? 0.685 -6.506 7.550 1.00 97.75 187 ILE A N 1
ATOM 1485 C CA . ILE A 1 187 ? -0.489 -7.193 6.991 1.00 97.75 187 ILE A CA 1
ATOM 1486 C C . ILE A 1 187 ? -0.650 -6.861 5.505 1.00 97.75 187 ILE A C 1
ATOM 1488 O O . ILE A 1 187 ? -0.856 -7.782 4.721 1.00 97.75 187 ILE A O 1
ATOM 1492 N N . ALA A 1 188 ? -0.534 -5.586 5.120 1.00 96.88 188 ALA A N 1
ATOM 1493 C CA . ALA A 1 188 ? -0.612 -5.145 3.726 1.00 96.88 188 ALA A CA 1
ATOM 1494 C C . ALA A 1 188 ? 0.439 -5.853 2.854 1.00 96.88 188 ALA A C 1
ATOM 1496 O O . ALA A 1 188 ? 0.096 -6.532 1.885 1.00 96.88 188 ALA A O 1
ATOM 1497 N N . LEU A 1 189 ? 1.708 -5.812 3.277 1.00 94.31 189 LEU A N 1
ATOM 1498 C CA . LEU A 1 189 ? 2.798 -6.481 2.567 1.00 94.31 189 LEU A CA 1
ATOM 1499 C C . LEU A 1 189 ? 2.599 -8.001 2.499 1.00 94.31 189 LEU A C 1
ATOM 1501 O O . LEU A 1 189 ? 2.826 -8.614 1.459 1.00 94.31 189 LEU A O 1
ATOM 1505 N N . TYR A 1 190 ? 2.169 -8.626 3.597 1.00 95.75 190 TYR A N 1
ATOM 1506 C CA . TYR A 1 190 ? 1.875 -10.056 3.610 1.00 95.75 190 TYR A CA 1
ATOM 1507 C C . TYR A 1 190 ? 0.721 -10.401 2.655 1.00 95.75 190 TYR A C 1
ATOM 1509 O O . TYR A 1 190 ? 0.793 -11.402 1.944 1.00 95.75 190 TYR A O 1
ATOM 1517 N N . ALA A 1 191 ? -0.336 -9.587 2.599 1.00 96.50 191 ALA A N 1
ATOM 1518 C CA . ALA A 1 191 ? -1.465 -9.812 1.702 1.00 96.50 191 ALA A CA 1
ATOM 1519 C C . ALA A 1 191 ? -1.038 -9.765 0.228 1.00 96.50 191 ALA A C 1
ATOM 1521 O O . ALA A 1 191 ? -1.380 -10.675 -0.526 1.00 96.50 191 ALA A O 1
ATOM 1522 N N . ASP A 1 192 ? -0.234 -8.775 -0.165 1.00 93.94 192 ASP A N 1
ATOM 1523 C CA . ASP A 1 192 ? 0.298 -8.678 -1.527 1.00 93.94 192 ASP A CA 1
ATOM 1524 C C . ASP A 1 192 ? 1.245 -9.846 -1.872 1.00 93.94 192 ASP A C 1
ATOM 1526 O O . ASP A 1 192 ? 1.079 -10.536 -2.885 1.00 93.94 192 ASP A O 1
ATOM 1530 N N . LEU A 1 193 ? 2.196 -10.150 -0.981 1.00 91.94 193 LEU A N 1
ATOM 1531 C CA . LEU A 1 193 ? 3.189 -11.207 -1.200 1.00 91.94 193 LEU A CA 1
ATOM 1532 C C . LEU A 1 193 ? 2.633 -12.629 -1.084 1.00 91.94 193 LEU A C 1
ATOM 1534 O O . LEU A 1 193 ? 3.315 -13.574 -1.466 1.00 91.94 193 LEU A O 1
ATOM 1538 N N . THR A 1 194 ? 1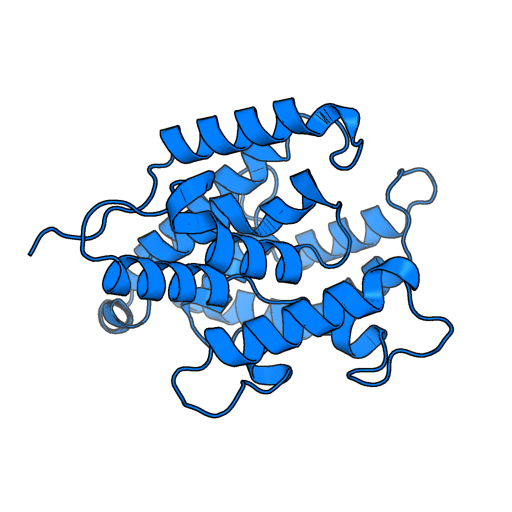.416 -12.821 -0.588 1.00 94.00 194 THR A N 1
ATOM 1539 C CA . THR A 1 194 ? 0.783 -14.148 -0.568 1.00 94.00 194 THR A CA 1
ATOM 1540 C C . THR A 1 194 ? -0.301 -14.297 -1.624 1.00 94.00 194 THR A C 1
ATOM 1542 O O . THR A 1 194 ? -0.719 -15.420 -1.893 1.00 94.00 194 THR A O 1
ATOM 1545 N N . ASN A 1 195 ? -0.727 -13.215 -2.280 1.00 93.44 195 ASN A N 1
ATOM 1546 C CA . ASN A 1 195 ? -1.782 -13.257 -3.283 1.00 93.44 195 ASN A CA 1
ATOM 1547 C C . ASN A 1 195 ? -1.297 -13.835 -4.626 1.00 93.44 195 ASN A C 1
ATOM 1549 O O . ASN A 1 195 ? -0.546 -13.217 -5.390 1.00 93.44 195 ASN A O 1
ATOM 1553 N N . VAL A 1 196 ? -1.797 -15.026 -4.958 1.00 89.56 196 VAL A N 1
ATOM 1554 C CA . VAL A 1 196 ? -1.688 -15.634 -6.286 1.00 89.56 196 VAL A CA 1
ATOM 1555 C C . VAL A 1 196 ? -3.085 -16.004 -6.773 1.00 89.56 196 VAL A C 1
ATOM 1557 O O . VAL A 1 196 ? -3.635 -17.045 -6.409 1.00 89.56 196 VAL A O 1
ATOM 1560 N N . ASN A 1 197 ? -3.655 -15.153 -7.632 1.00 85.38 197 ASN A N 1
ATOM 1561 C CA . ASN A 1 197 ? -4.996 -15.325 -8.205 1.00 85.38 197 ASN A CA 1
ATOM 1562 C C . ASN A 1 197 ? -6.079 -15.513 -7.124 1.00 85.38 197 ASN A C 1
ATOM 1564 O O . ASN A 1 197 ? -6.875 -16.455 -7.187 1.00 85.38 197 ASN A O 1
ATOM 1568 N N . GLY A 1 198 ? -6.044 -14.671 -6.088 1.00 87.00 198 GLY A N 1
ATOM 1569 C CA . GLY A 1 198 ? -7.007 -14.696 -4.988 1.00 87.00 198 GLY A CA 1
ATOM 1570 C C . GLY A 1 198 ? -6.789 -15.810 -3.970 1.00 87.00 198 GLY A C 1
ATOM 1571 O O . GLY A 1 198 ? -7.600 -15.984 -3.061 1.00 87.00 198 GLY A O 1
ATOM 1572 N N . LYS A 1 199 ? -5.706 -16.583 -4.099 1.00 90.19 199 LYS A N 1
ATOM 1573 C CA . LYS A 1 199 ? -5.309 -17.601 -3.124 1.00 90.19 199 LYS A CA 1
ATOM 1574 C C . LYS A 1 199 ? -4.050 -17.168 -2.396 1.00 90.19 199 LYS A C 1
ATOM 1576 O O . LYS A 1 199 ? -3.128 -16.665 -3.025 1.00 90.19 199 LYS A O 1
ATOM 1581 N N . ARG A 1 200 ? -4.013 -17.445 -1.091 1.00 92.50 200 ARG A N 1
ATOM 1582 C CA . ARG A 1 200 ? -2.808 -17.308 -0.270 1.00 92.50 200 ARG A CA 1
ATOM 1583 C C . ARG A 1 200 ? -1.853 -18.472 -0.542 1.00 92.50 200 ARG A C 1
ATOM 1585 O O . ARG A 1 200 ? -2.253 -19.629 -0.397 1.00 92.50 200 ARG A O 1
ATOM 1592 N N . VAL A 1 201 ? -0.622 -18.157 -0.916 1.00 93.75 201 VAL A N 1
ATOM 1593 C CA . VAL A 1 201 ? 0.541 -19.064 -0.927 1.00 93.75 201 VAL A CA 1
ATOM 1594 C C . VAL A 1 201 ? 1.560 -18.586 0.107 1.00 93.75 201 VAL A C 1
ATOM 1596 O O . VAL A 1 201 ? 1.394 -17.496 0.648 1.00 93.75 201 VAL A O 1
ATOM 1599 N N . SER A 1 202 ? 2.610 -19.360 0.390 1.00 92.81 202 SER A N 1
ATOM 1600 C CA . SER A 1 202 ? 3.677 -18.862 1.267 1.00 92.81 202 SER A CA 1
ATOM 1601 C C . SER A 1 202 ? 4.486 -17.752 0.594 1.00 92.81 202 SER A C 1
ATOM 1603 O O . SER A 1 202 ? 4.645 -17.728 -0.633 1.00 92.81 202 SER A O 1
ATOM 1605 N N . ILE A 1 203 ? 5.057 -16.855 1.399 1.00 91.44 203 ILE A N 1
ATOM 1606 C CA . ILE A 1 203 ? 5.966 -15.810 0.907 1.00 91.44 203 ILE A CA 1
ATOM 1607 C C . ILE A 1 203 ? 7.177 -16.441 0.210 1.00 91.44 203 ILE A C 1
ATOM 1609 O O . ILE A 1 203 ? 7.606 -15.951 -0.835 1.00 91.44 203 ILE A O 1
ATOM 1613 N N . GLU A 1 204 ? 7.701 -17.553 0.733 1.00 89.25 204 GLU A N 1
ATOM 1614 C CA . GLU A 1 204 ? 8.789 -18.296 0.084 1.00 89.25 204 GLU A CA 1
ATOM 1615 C C . GLU A 1 204 ? 8.405 -18.746 -1.336 1.00 89.25 204 GLU A C 1
ATOM 1617 O O . GLU A 1 204 ? 9.146 -18.496 -2.291 1.00 89.25 204 GLU A O 1
ATOM 1622 N N . GLU A 1 205 ? 7.225 -19.355 -1.506 1.00 91.06 205 GLU A N 1
ATOM 1623 C CA . GLU A 1 205 ? 6.732 -19.787 -2.818 1.00 91.06 205 GLU A CA 1
ATOM 1624 C C . GLU A 1 205 ? 6.588 -18.596 -3.773 1.00 91.06 205 GLU A C 1
ATOM 1626 O O . GLU A 1 205 ? 7.028 -18.664 -4.928 1.00 91.06 205 GLU A O 1
ATOM 1631 N N . ARG A 1 206 ? 6.031 -17.479 -3.287 1.00 89.44 206 ARG A N 1
ATOM 1632 C CA . ARG A 1 206 ? 5.849 -16.269 -4.092 1.00 89.44 206 ARG A CA 1
ATOM 1633 C C . ARG A 1 206 ? 7.172 -15.656 -4.532 1.00 89.44 206 ARG A C 1
ATOM 1635 O O . ARG A 1 206 ? 7.308 -15.302 -5.704 1.00 89.44 206 ARG A O 1
ATOM 1642 N N . LEU A 1 207 ? 8.135 -15.508 -3.626 1.00 86.69 207 LEU A N 1
ATOM 1643 C CA . LEU A 1 207 ? 9.429 -14.901 -3.941 1.00 86.69 207 LEU A CA 1
ATOM 1644 C C . LEU A 1 207 ? 10.222 -15.763 -4.930 1.00 86.69 207 LEU A C 1
ATOM 1646 O O . LEU A 1 207 ? 10.826 -15.225 -5.858 1.00 86.69 207 LEU A O 1
ATOM 1650 N N . LEU A 1 208 ? 10.141 -17.093 -4.817 1.00 86.06 208 LEU A N 1
ATOM 1651 C CA . LEU A 1 208 ? 10.723 -18.011 -5.799 1.00 86.06 208 LEU A CA 1
ATOM 1652 C C . LEU A 1 208 ? 10.052 -17.898 -7.177 1.00 86.06 208 LEU A C 1
ATOM 1654 O O . LEU A 1 208 ? 10.736 -17.972 -8.201 1.00 86.06 208 LEU A O 1
ATOM 1658 N N . ASP A 1 209 ? 8.729 -17.721 -7.237 1.00 85.88 209 ASP A N 1
ATOM 1659 C CA . ASP A 1 209 ? 8.022 -17.440 -8.493 1.00 85.88 209 ASP A CA 1
ATOM 1660 C C . ASP A 1 209 ? 8.463 -16.099 -9.104 1.00 85.88 209 ASP A C 1
ATOM 1662 O O . ASP A 1 209 ? 8.803 -16.047 -10.287 1.00 85.88 209 ASP A O 1
ATOM 1666 N N . ILE A 1 210 ? 8.526 -15.033 -8.301 1.00 83.25 210 ILE A N 1
ATOM 1667 C CA . ILE A 1 210 ? 9.018 -13.708 -8.708 1.00 83.25 210 ILE A CA 1
ATOM 1668 C C . ILE A 1 210 ? 10.431 -13.824 -9.292 1.00 83.25 210 ILE A C 1
ATOM 1670 O O . ILE A 1 210 ? 10.674 -13.393 -10.421 1.00 83.25 210 ILE A O 1
ATOM 1674 N N . GLN A 1 211 ? 11.349 -14.477 -8.581 1.00 81.56 211 GLN A N 1
ATOM 1675 C CA . GLN A 1 211 ? 12.726 -14.658 -9.034 1.00 81.56 211 GLN A CA 1
ATOM 1676 C C . GLN A 1 211 ? 12.794 -15.409 -10.372 1.00 81.56 211 GLN A C 1
ATOM 1678 O O . GLN A 1 211 ? 13.541 -15.013 -11.270 1.00 81.56 211 GLN A O 1
ATOM 1683 N N . LYS A 1 212 ? 11.989 -16.465 -10.553 1.00 82.38 212 LYS A N 1
ATOM 1684 C CA . LYS A 1 212 ? 11.893 -17.199 -11.829 1.00 82.38 212 LYS A CA 1
ATOM 1685 C C . LYS A 1 212 ? 11.327 -16.328 -12.952 1.00 82.38 212 LYS A C 1
ATOM 1687 O O . LYS A 1 212 ? 11.821 -16.391 -14.074 1.00 82.38 212 LYS A O 1
ATOM 1692 N N . ARG A 1 213 ? 10.317 -15.498 -12.667 1.00 77.56 213 ARG A N 1
ATOM 1693 C CA . ARG A 1 213 ? 9.723 -14.567 -13.642 1.00 77.56 213 ARG A CA 1
ATOM 1694 C C . ARG A 1 213 ? 10.730 -13.554 -14.169 1.00 77.56 213 ARG A C 1
ATOM 1696 O O . ARG A 1 213 ? 10.777 -13.343 -15.378 1.00 77.56 213 ARG A O 1
ATOM 1703 N N . TYR A 1 214 ? 11.522 -12.969 -13.276 1.00 75.81 214 TYR A N 1
ATOM 1704 C CA . TYR A 1 214 ? 12.493 -11.928 -13.610 1.00 75.81 214 TYR A CA 1
ATOM 1705 C C . TYR A 1 214 ? 13.823 -12.464 -14.155 1.00 75.81 214 TYR A C 1
ATOM 1707 O O . TYR A 1 214 ? 14.603 -11.679 -14.683 1.00 75.81 214 TYR A O 1
ATOM 1715 N N . SER A 1 215 ? 14.077 -13.774 -14.069 1.00 74.00 215 SER A N 1
ATOM 1716 C CA . SER A 1 215 ? 15.286 -14.417 -14.609 1.00 74.00 215 SER A CA 1
ATOM 1717 C C . SER A 1 215 ? 15.078 -15.145 -15.944 1.00 74.00 215 SER A C 1
ATOM 1719 O O . SER A 1 215 ? 16.059 -15.549 -16.567 1.00 74.00 215 SER A O 1
ATOM 1721 N N . ASP A 1 216 ? 13.835 -15.316 -16.412 1.00 73.69 216 ASP A N 1
ATOM 1722 C CA . ASP A 1 216 ? 13.536 -15.975 -17.690 1.00 73.69 216 ASP A CA 1
ATOM 1723 C C . ASP A 1 216 ? 13.658 -14.986 -18.871 1.00 73.69 216 ASP A C 1
ATOM 1725 O O . ASP A 1 216 ? 12.783 -14.132 -19.042 1.00 73.69 216 ASP A O 1
ATOM 1729 N N . PRO A 1 217 ? 14.675 -15.114 -19.750 1.00 65.31 217 PRO A N 1
ATOM 1730 C CA . PRO A 1 217 ? 14.866 -14.215 -20.890 1.00 65.31 217 PRO A CA 1
ATOM 1731 C C . PRO A 1 217 ? 13.758 -14.322 -21.947 1.00 65.31 217 PRO A C 1
ATOM 1733 O O . PRO A 1 217 ? 13.688 -13.479 -22.839 1.00 65.31 217 PRO A O 1
ATOM 1736 N N . LYS A 1 218 ? 12.904 -15.356 -21.884 1.00 66.00 218 LYS A N 1
ATOM 1737 C CA . LYS A 1 218 ? 11.755 -15.529 -22.786 1.00 66.00 218 LYS A CA 1
ATOM 1738 C C . LYS A 1 218 ? 10.496 -14.830 -22.281 1.00 66.00 218 LYS A C 1
ATOM 1740 O O . LYS A 1 218 ? 9.548 -14.680 -23.050 1.00 66.00 218 LYS A O 1
ATOM 1745 N N . ARG A 1 219 ? 10.460 -14.410 -21.014 1.00 61.72 219 ARG A N 1
ATOM 1746 C CA . ARG A 1 219 ? 9.387 -13.565 -20.484 1.00 61.72 219 ARG A CA 1
ATOM 1747 C C . ARG A 1 219 ? 9.766 -12.108 -20.732 1.00 61.72 219 ARG A C 1
ATOM 1749 O O . ARG A 1 219 ? 10.896 -11.709 -20.475 1.00 61.72 219 ARG A O 1
ATOM 1756 N N . GLY A 1 220 ? 8.809 -11.287 -21.170 1.00 55.50 220 GLY A N 1
ATOM 1757 C CA . GLY A 1 220 ? 8.997 -9.841 -21.399 1.00 55.50 220 GLY A CA 1
ATOM 1758 C C . GLY A 1 220 ? 9.348 -9.017 -20.148 1.00 55.50 220 GLY A C 1
ATOM 1759 O O . GLY A 1 220 ? 9.339 -7.795 -20.207 1.00 55.50 220 GLY A O 1
ATOM 1760 N N . TYR A 1 221 ? 9.646 -9.684 -19.030 1.00 57.53 221 TYR A N 1
ATOM 1761 C CA . TYR A 1 221 ? 9.946 -9.118 -17.721 1.00 57.53 221 TYR A CA 1
ATOM 1762 C C . TYR A 1 221 ? 11.383 -9.394 -17.257 1.00 57.53 221 TYR A C 1
ATOM 1764 O O . TYR A 1 221 ? 11.675 -9.111 -16.106 1.00 57.53 221 TYR A O 1
ATOM 1772 N N . ASN A 1 222 ? 12.276 -9.959 -18.082 1.00 64.19 222 ASN A N 1
ATOM 1773 C CA . ASN A 1 222 ? 13.651 -10.244 -17.652 1.00 64.19 222 ASN A CA 1
ATOM 1774 C C . ASN A 1 222 ? 14.344 -8.981 -17.109 1.00 64.19 222 ASN A C 1
ATOM 1776 O O . ASN A 1 222 ? 14.633 -8.047 -17.858 1.00 64.19 222 ASN A O 1
ATOM 1780 N N . ASN A 1 223 ? 14.601 -8.966 -15.803 1.00 68.94 223 ASN A N 1
ATOM 1781 C CA . ASN A 1 223 ? 15.251 -7.868 -15.107 1.00 68.94 223 ASN A CA 1
ATOM 1782 C C . ASN A 1 223 ? 16.065 -8.434 -13.929 1.00 68.94 223 ASN A C 1
ATOM 1784 O O . ASN A 1 223 ? 15.518 -8.655 -12.844 1.00 68.94 223 ASN A O 1
ATOM 1788 N N . PRO A 1 224 ? 17.374 -8.664 -14.130 1.00 68.44 224 PRO A N 1
ATOM 1789 C CA . PRO A 1 224 ? 18.257 -9.211 -13.103 1.00 68.44 224 PRO A CA 1
ATOM 1790 C C . PRO A 1 224 ? 18.281 -8.405 -11.797 1.00 68.44 224 PRO A C 1
ATOM 1792 O O . PRO A 1 224 ? 18.454 -8.988 -10.731 1.00 68.44 224 PRO A O 1
ATOM 1795 N N . THR A 1 225 ? 18.054 -7.091 -11.853 1.00 69.81 225 THR A N 1
ATOM 1796 C CA . THR A 1 225 ? 17.986 -6.238 -10.660 1.00 69.81 225 THR A CA 1
ATOM 1797 C C . THR A 1 225 ? 16.773 -6.584 -9.806 1.00 69.81 225 THR A C 1
ATOM 1799 O O . THR A 1 225 ? 16.926 -6.811 -8.612 1.00 69.81 225 THR A O 1
ATOM 1802 N N . PHE A 1 226 ? 15.581 -6.734 -10.392 1.00 71.69 226 PHE A N 1
ATOM 1803 C CA . PHE A 1 226 ? 14.405 -7.152 -9.616 1.00 71.69 226 PHE A CA 1
ATOM 1804 C C . PHE A 1 226 ? 14.551 -8.571 -9.051 1.00 71.69 226 PHE A C 1
ATOM 1806 O O . PHE A 1 226 ? 14.080 -8.850 -7.949 1.00 71.69 226 PHE A O 1
ATOM 1813 N N . ALA A 1 227 ? 15.262 -9.459 -9.754 1.00 73.12 227 ALA A N 1
ATOM 1814 C CA . ALA A 1 227 ? 15.603 -10.774 -9.214 1.00 73.12 227 ALA A CA 1
ATOM 1815 C C . ALA A 1 227 ? 16.544 -10.685 -7.992 1.00 73.12 227 ALA A C 1
ATOM 1817 O O . ALA A 1 227 ? 16.379 -11.452 -7.044 1.00 73.12 227 ALA A O 1
ATOM 1818 N N . ASN A 1 228 ? 17.503 -9.751 -7.982 1.00 75.06 228 ASN A N 1
ATOM 1819 C CA . ASN A 1 228 ? 18.379 -9.505 -6.831 1.00 75.06 228 ASN A CA 1
ATOM 1820 C C . ASN A 1 228 ? 17.627 -8.877 -5.654 1.00 75.06 228 ASN A C 1
ATOM 1822 O O . ASN A 1 228 ? 17.784 -9.331 -4.522 1.00 75.06 228 ASN A O 1
ATOM 1826 N N . VAL A 1 229 ? 16.767 -7.895 -5.925 1.00 75.62 229 VAL A N 1
ATOM 1827 C CA . VAL A 1 229 ? 15.944 -7.232 -4.906 1.00 75.62 229 VAL A CA 1
ATOM 1828 C C . VAL A 1 229 ? 15.064 -8.245 -4.169 1.00 75.62 229 VAL A C 1
ATOM 1830 O O . VAL A 1 229 ? 15.046 -8.251 -2.939 1.00 75.62 229 VAL A O 1
ATOM 1833 N N . ALA A 1 230 ? 14.442 -9.191 -4.887 1.00 78.06 230 ALA A N 1
ATOM 1834 C CA . ALA A 1 230 ? 13.672 -10.276 -4.273 1.00 78.06 230 ALA A CA 1
ATOM 1835 C C . ALA A 1 230 ? 14.498 -11.091 -3.253 1.00 78.06 230 ALA A C 1
ATOM 1837 O O . ALA A 1 230 ? 14.002 -11.420 -2.175 1.00 78.06 230 ALA A O 1
ATOM 1838 N N . ASN A 1 231 ? 15.776 -11.365 -3.545 1.00 77.94 231 ASN A N 1
ATOM 1839 C CA . ASN A 1 231 ? 16.669 -12.058 -2.610 1.00 77.94 231 ASN A CA 1
ATOM 1840 C C . ASN A 1 231 ? 17.011 -11.202 -1.382 1.00 77.94 231 ASN A C 1
ATOM 1842 O O . ASN A 1 231 ? 17.123 -11.737 -0.279 1.00 77.94 231 ASN A O 1
ATOM 1846 N N . MET A 1 232 ? 17.177 -9.888 -1.557 1.00 78.50 232 MET A N 1
ATOM 1847 C CA . MET A 1 232 ? 17.511 -8.963 -0.468 1.00 78.50 232 MET A CA 1
ATOM 1848 C C . MET A 1 232 ? 16.363 -8.807 0.532 1.00 78.50 232 MET A C 1
ATOM 1850 O O . MET A 1 232 ? 16.595 -8.782 1.742 1.00 78.50 232 MET A O 1
ATOM 1854 N N . ILE A 1 233 ? 15.120 -8.735 0.048 1.00 79.75 233 ILE A N 1
ATOM 1855 C CA . ILE A 1 233 ? 13.947 -8.546 0.913 1.00 79.75 233 ILE A CA 1
ATOM 1856 C C . ILE A 1 233 ? 13.478 -9.847 1.578 1.00 79.75 233 ILE A C 1
ATOM 1858 O O . ILE A 1 233 ? 12.827 -9.793 2.623 1.00 79.75 233 ILE A O 1
ATOM 1862 N N . MET A 1 234 ? 13.833 -11.011 1.021 1.00 85.44 234 MET A N 1
ATOM 1863 C CA . MET A 1 234 ? 13.336 -12.322 1.456 1.00 85.44 234 MET A CA 1
ATOM 1864 C C . MET A 1 234 ? 13.459 -12.579 2.967 1.00 85.44 234 MET A C 1
ATOM 1866 O O . MET A 1 234 ? 12.444 -12.926 3.570 1.00 85.44 234 MET A O 1
ATOM 1870 N N . PRO A 1 235 ? 14.612 -12.371 3.639 1.00 87.19 235 PRO A N 1
ATOM 1871 C CA . PRO A 1 235 ? 14.703 -12.620 5.079 1.00 87.19 235 PRO A CA 1
ATOM 1872 C C . PRO A 1 235 ? 13.711 -11.781 5.893 1.00 87.19 235 PRO A C 1
ATOM 1874 O O . PRO A 1 235 ? 13.132 -12.272 6.859 1.00 87.19 235 PRO A O 1
ATOM 1877 N N . ARG A 1 236 ? 13.489 -10.523 5.490 1.00 86.12 236 ARG A N 1
ATOM 1878 C CA . ARG A 1 236 ? 12.553 -9.608 6.159 1.00 86.12 236 ARG A CA 1
ATOM 1879 C C . ARG A 1 236 ? 11.107 -10.052 5.914 1.00 86.12 236 ARG A C 1
ATOM 1881 O O . ARG A 1 236 ? 10.322 -10.111 6.856 1.00 86.12 236 ARG A O 1
ATOM 1888 N N . ALA A 1 237 ? 10.781 -10.432 4.680 1.00 89.38 237 ALA A N 1
ATOM 1889 C CA . ALA A 1 237 ? 9.455 -10.921 4.316 1.00 89.38 237 ALA A CA 1
ATOM 1890 C C . ALA A 1 237 ? 9.087 -12.220 5.065 1.00 89.38 237 ALA A C 1
ATOM 1892 O O . ALA A 1 237 ? 7.975 -12.343 5.568 1.00 89.38 237 ALA A O 1
ATOM 1893 N N . LEU A 1 238 ? 10.033 -13.148 5.248 1.00 91.69 238 LEU A N 1
ATOM 1894 C CA . LEU A 1 238 ? 9.803 -14.383 6.014 1.00 91.69 238 LEU A CA 1
ATOM 1895 C C . LEU A 1 238 ? 9.536 -14.130 7.509 1.00 91.69 238 LEU A C 1
ATOM 1897 O O . LEU A 1 238 ? 8.739 -14.836 8.126 1.00 91.69 238 LEU A O 1
ATOM 1901 N N . VAL A 1 239 ? 10.165 -13.111 8.109 1.00 93.56 239 VAL A N 1
ATOM 1902 C CA . VAL A 1 239 ? 9.857 -12.700 9.494 1.00 93.56 239 VAL A CA 1
ATOM 1903 C C . VAL A 1 239 ? 8.420 -12.186 9.604 1.00 93.56 239 VAL A C 1
ATOM 1905 O O . VAL A 1 239 ? 7.727 -12.483 10.580 1.00 93.56 239 VAL A O 1
ATOM 1908 N N . ILE A 1 240 ? 7.960 -11.446 8.595 1.00 94.50 240 ILE A N 1
ATOM 1909 C CA . ILE A 1 240 ? 6.587 -10.940 8.521 1.00 94.50 240 ILE A CA 1
ATOM 1910 C C . ILE A 1 240 ? 5.599 -12.094 8.373 1.00 94.50 240 ILE A C 1
ATOM 1912 O O . ILE A 1 240 ? 4.657 -12.166 9.156 1.00 94.50 240 ILE A O 1
ATOM 1916 N N . GLU A 1 241 ? 5.848 -13.042 7.464 1.00 94.94 241 GLU A N 1
ATOM 1917 C CA . GLU A 1 241 ? 5.047 -14.269 7.351 1.00 94.94 241 GLU A CA 1
ATOM 1918 C C . GLU A 1 241 ? 4.945 -14.998 8.689 1.00 94.94 241 GLU A C 1
ATOM 1920 O O . GLU A 1 241 ? 3.839 -15.234 9.167 1.00 94.94 241 GLU A O 1
ATOM 1925 N N . GLY A 1 242 ? 6.073 -15.272 9.352 1.00 95.75 242 GLY A N 1
ATOM 1926 C CA . GLY A 1 242 ? 6.069 -15.935 10.656 1.00 95.75 242 GLY A CA 1
ATOM 1927 C C . GLY A 1 242 ? 5.254 -15.185 11.717 1.00 95.75 242 GLY A C 1
ATOM 1928 O O . GLY A 1 242 ? 4.553 -15.810 12.515 1.00 95.75 242 GLY A O 1
ATOM 1929 N N . THR A 1 243 ? 5.310 -13.852 11.704 1.00 96.38 243 THR A N 1
ATOM 1930 C CA . THR A 1 243 ? 4.576 -12.987 12.640 1.00 96.38 243 THR A CA 1
ATOM 1931 C C . THR A 1 243 ? 3.072 -13.033 12.371 1.00 96.38 243 THR A C 1
ATOM 1933 O O . THR A 1 243 ? 2.297 -13.325 13.282 1.00 96.38 243 THR A O 1
ATOM 1936 N N . ILE A 1 244 ? 2.650 -12.802 11.125 1.00 97.69 244 ILE A N 1
ATOM 1937 C CA . ILE A 1 244 ? 1.236 -12.775 10.731 1.00 97.69 244 ILE A CA 1
ATOM 1938 C C . ILE A 1 244 ? 0.597 -14.162 10.881 1.00 97.69 244 ILE A C 1
ATOM 1940 O O . ILE A 1 244 ? -0.462 -14.286 11.495 1.00 97.69 244 ILE A O 1
ATOM 1944 N N . GLU A 1 245 ? 1.271 -15.224 10.438 1.00 96.69 245 GLU A N 1
ATOM 1945 C CA . GLU A 1 245 ? 0.820 -16.611 10.622 1.00 96.69 245 GLU A CA 1
ATOM 1946 C C . GLU A 1 245 ? 0.689 -16.993 12.097 1.00 96.69 245 GLU A C 1
ATOM 1948 O O . GLU A 1 245 ? -0.225 -17.724 12.476 1.00 96.69 245 GLU A O 1
ATOM 1953 N N . SER A 1 246 ? 1.586 -16.502 12.959 1.00 97.44 246 SER A N 1
ATOM 1954 C CA . SER A 1 246 ? 1.470 -16.737 14.398 1.00 97.44 246 SER A CA 1
ATOM 1955 C C . SER A 1 246 ? 0.267 -16.021 15.011 1.00 97.44 246 SER A C 1
ATOM 1957 O O . SER A 1 246 ? -0.314 -16.558 15.947 1.00 97.44 246 SER A O 1
ATOM 1959 N N . LEU A 1 247 ? -0.099 -14.835 14.517 1.00 97.75 247 LEU A N 1
ATOM 1960 C CA . LEU A 1 247 ? -1.261 -14.071 14.993 1.00 97.75 247 LEU A CA 1
ATOM 1961 C C . LEU A 1 247 ? -2.596 -14.623 14.464 1.00 97.75 247 LEU A C 1
ATOM 1963 O O . LEU A 1 247 ? -3.653 -14.371 15.040 1.00 97.75 247 LEU A O 1
ATOM 1967 N N . MET A 1 248 ? -2.567 -15.372 13.360 1.00 96.12 248 MET A N 1
ATOM 1968 C CA . MET A 1 248 ? -3.744 -16.057 12.816 1.00 96.12 248 MET A CA 1
ATOM 1969 C C . MET A 1 248 ? -3.968 -17.452 13.423 1.00 96.12 248 MET A C 1
ATOM 1971 O O . MET A 1 248 ? -5.025 -18.045 13.210 1.00 96.12 248 MET A O 1
ATOM 1975 N N . LYS A 1 249 ? -3.033 -18.007 14.200 1.00 93.38 249 LYS A N 1
ATOM 1976 C CA . LYS A 1 249 ? -3.194 -19.313 14.872 1.00 93.38 249 LYS A CA 1
ATOM 1977 C C . LYS A 1 249 ? -3.956 -19.180 16.185 1.00 93.38 249 LYS A C 1
ATOM 1979 O O . LYS A 1 249 ? -4.994 -19.873 16.306 1.00 93.38 249 LYS A O 1
#

Secondary structure (DSSP, 8-state):
-PPPEEPPHHHHHHHHHHHHHHTGGG--SPPSTTHHHHHHHHHHHHHHHHHHHHHH-GGGTTT--HHHHHHHHHHTTTHHHHT-STTHHHHHHHHHHHHTTTTS--EESS-HHHHHHHHHHHHTTS---HHHHHHTTTT---TT-S-GGGHHHHHHHHHHHHHHT-SSSSPPPHHHHHS--SHHHHHHHHHHHHEETTEE--HHHHHHHHHHHHH-TTSTT--HHHHHHHHHHHHHHHHHHHHHHHHH-